Protein AF-A0A438CHX1-F1 (afdb_monomer)

Foldseek 3Di:
DVVVVVVVVVVVVVVVVVVVVVVVVVVVVVVVVVVVVVVVVVVVVVVVVVVVVVVVVVVVVVVVVVVVVVVVVVVVVVVVVVVVVVVVVVVVVVVVVVVVVVVVVVVVVVVVVVVVVVVVVVVVVVVVVVVVVVVVVVVVVVVVVVVVVVVVVVVVVVVVVVVVVVVVVVVVVVVVVVVVVVVVVVVVVVVVVVVVVVVLVPDDPVVNVVVVVVVVVDDDPDDDDDDDDDDDDDDDDDDDDDDDDDDDDDDDDDDDDDDDDDDDDDDDDDDDDDDDDDDDDDDDDDDDDDDDDDPDDDDDDDDDDDDDDDDDDDDDDDDDDDDDDDDPDDDDDDDDDDDDDDDDDDDDDDDDDDDD

Sequence (356 aa):
MELLKFSKFKIQLQALIAEVRQLRERERSTREELRLLIQKQKQNEEELVRRVQDLQAELVSSNELREKLERKMSYLQNDNALLENKQRELNGTIQNLLQSRENFVSVYEDSTCEMKRSIETRDRKLAILSQKINAHILLFDSIEKEASSVKQVVNNVQRLKSLSAKDAVIQNLLSEKQWSGIAFEVGCLGIVLQKIQDAVTNMNEKDKRVFSSILEGQEVCAMETTKEYSRIDEVVQGSRETSPHKASEEDVNTASPVSQKNNPVSNAVLENKNFDSCVSEASCSLFSVESVSACLEPQLEANIPCISANGAKVWSRLPFSDGHGLAFVGMLDSCGKGQADDYKPVVSLGRRGSSG

Mean predicted aligned error: 21.92 Å

Radius of gyration: 80.96 Å; Cα contacts (8 Å, |Δi|>4): 2; chains: 1; bounding box: 177×73×241 Å

pLDDT: mean 70.42, std 28.61, range [27.92, 98.81]

Secondary structure (DSSP, 8-state):
-HHHHHHHHHHHHHHHHHHHHHHHHHHHHHHHHHHHHHHHHHHHHHHHHHHHHHHHHHHHHHHHHHHHHHHHHHHHHHHHHHHHHHHHHHHHHHHHHHHHHHHHHHHHHHHHHHHHHHHHHHHHHHHHHHHHHHHHHHHHHHHHHHHHHHHHHHHHHHHHHHHHHHHHHHHHHHHHHHHHHHHHHHHHHHHHHHHHHHHHHTS-HHHHHHHHHHHTTS----------------------------------------------------------------------------------------------------------PPP----------------PPPP---------

Organism: Vitis vinifera (NCBI:txid29760)

Structure (mmCIF, N/CA/C/O backbone):
data_AF-A0A438CHX1-F1
#
_entry.id   AF-A0A438CHX1-F1
#
loop_
_atom_site.group_PDB
_atom_site.id
_atom_site.type_symbol
_atom_site.label_atom_id
_atom_site.label_alt_id
_atom_site.label_comp_id
_atom_site.label_asym_id
_atom_site.label_entity_id
_atom_site.label_seq_id
_atom_site.pdbx_PDB_ins_code
_atom_site.Cartn_x
_atom_site.Cartn_y
_atom_site.Cartn_z
_atom_site.occupancy
_atom_site.B_iso_or_equiv
_atom_site.auth_seq_id
_atom_site.auth_comp_id
_atom_site.auth_asym_id
_atom_site.auth_atom_id
_atom_site.pdbx_PDB_model_num
ATOM 1 N N . MET A 1 1 ? -84.094 -39.605 113.978 1.00 61.19 1 MET A N 1
ATOM 2 C CA . MET A 1 1 ? -83.922 -39.413 112.515 1.00 61.19 1 MET A CA 1
ATOM 3 C C . MET A 1 1 ? -82.977 -38.265 112.141 1.00 61.19 1 MET A C 1
ATOM 5 O O . MET A 1 1 ? -82.329 -38.366 111.107 1.00 61.19 1 MET A O 1
ATOM 9 N N . GLU A 1 2 ? -82.879 -37.187 112.925 1.00 63.00 2 GLU A N 1
ATOM 10 C CA . GLU A 1 2 ? -82.211 -35.948 112.473 1.00 63.00 2 GLU A CA 1
ATOM 11 C C . GLU A 1 2 ? -80.682 -36.050 112.348 1.00 63.00 2 GLU A C 1
ATOM 13 O O . GLU A 1 2 ? -80.125 -35.633 111.335 1.00 63.00 2 GLU A O 1
ATOM 18 N N . LEU A 1 3 ? -80.013 -36.712 113.300 1.00 65.50 3 LEU A N 1
ATOM 19 C CA . LEU A 1 3 ? -78.557 -36.948 113.287 1.00 65.50 3 LEU A CA 1
ATOM 20 C C . LEU A 1 3 ? -78.048 -37.589 111.980 1.00 65.50 3 LEU A C 1
ATOM 22 O O . LEU A 1 3 ? -76.983 -37.226 111.484 1.00 65.50 3 LEU A O 1
ATOM 26 N N . LEU A 1 4 ? -78.820 -38.507 111.385 1.00 73.44 4 LEU A N 1
ATOM 27 C CA . LEU A 1 4 ? -78.441 -39.181 110.138 1.00 73.44 4 LEU A CA 1
ATOM 28 C C . LEU A 1 4 ? -78.533 -38.236 108.926 1.00 73.44 4 LEU A C 1
ATOM 30 O O . LEU A 1 4 ? -77.655 -38.241 108.063 1.00 73.44 4 LEU A O 1
ATOM 34 N N . LYS A 1 5 ? -79.570 -37.384 108.887 1.00 79.19 5 LYS A N 1
ATOM 35 C CA . LYS A 1 5 ? -79.731 -36.337 107.863 1.00 79.19 5 LYS A CA 1
ATOM 36 C C . LYS A 1 5 ? -78.612 -35.297 107.972 1.00 79.19 5 LYS A C 1
ATOM 38 O O . LYS A 1 5 ? -78.026 -34.932 106.956 1.00 79.19 5 LYS A O 1
ATOM 43 N N . PHE A 1 6 ? -78.266 -34.892 109.195 1.00 79.00 6 PHE A N 1
ATOM 44 C CA . PHE A 1 6 ? -77.171 -33.960 109.471 1.00 79.00 6 PHE A CA 1
ATOM 45 C C . PHE A 1 6 ? -75.803 -34.531 109.057 1.00 79.00 6 PHE A C 1
ATOM 47 O O . PHE A 1 6 ? -75.006 -33.832 108.438 1.00 79.00 6 PHE A O 1
ATOM 54 N N . SER A 1 7 ? -75.553 -35.822 109.312 1.00 84.50 7 SER A N 1
ATOM 55 C CA . SER A 1 7 ? -74.338 -36.515 108.856 1.00 84.50 7 SER A CA 1
ATOM 56 C C . SER A 1 7 ? -74.226 -36.555 107.324 1.00 84.50 7 SER A C 1
ATOM 58 O O . SER A 1 7 ? -73.193 -36.179 106.768 1.00 84.50 7 SER A O 1
ATOM 60 N N . LYS A 1 8 ? -75.314 -36.907 106.618 1.00 86.00 8 LYS A N 1
ATOM 61 C CA . LYS A 1 8 ? -75.357 -36.883 105.144 1.00 86.00 8 LYS A CA 1
ATOM 62 C C . LYS A 1 8 ? -75.093 -35.478 104.589 1.00 86.00 8 LYS A C 1
ATOM 64 O O . LYS A 1 8 ? -74.262 -35.327 103.697 1.00 86.00 8 LYS A O 1
ATOM 69 N N . PHE A 1 9 ? -75.749 -34.461 105.150 1.00 89.19 9 PHE A N 1
ATOM 70 C CA . PHE A 1 9 ? -75.548 -33.061 104.770 1.00 89.19 9 PHE A CA 1
ATOM 71 C C . PHE A 1 9 ? -74.098 -32.606 104.997 1.00 89.19 9 PHE A C 1
ATOM 73 O O . PHE A 1 9 ? -73.502 -31.996 104.113 1.00 89.19 9 PHE A O 1
ATOM 80 N N . LYS A 1 10 ? -73.489 -32.970 106.134 1.00 90.31 10 LYS A N 1
ATOM 81 C CA . LYS A 1 10 ? -72.080 -32.681 106.443 1.00 90.31 10 LYS A CA 1
ATOM 82 C C . LYS A 1 10 ? -71.125 -33.271 105.399 1.00 90.31 10 LYS A C 1
ATOM 84 O O . LYS A 1 10 ? -70.230 -32.563 104.949 1.00 90.31 10 LYS A O 1
ATOM 89 N N . ILE A 1 11 ? -71.326 -34.527 104.990 1.00 89.81 11 ILE A N 1
ATOM 90 C CA . ILE A 1 11 ? -70.493 -35.183 103.966 1.00 89.81 11 ILE A CA 1
ATOM 91 C C . ILE A 1 11 ? -70.671 -34.502 102.600 1.00 89.81 11 ILE A C 1
ATOM 93 O O . ILE A 1 11 ? -69.683 -34.209 101.931 1.00 89.81 11 ILE A O 1
ATOM 97 N N . GLN A 1 12 ? -71.909 -34.184 102.206 1.00 91.56 12 GLN A N 1
ATOM 98 C CA . GLN A 1 12 ? -72.190 -33.470 100.953 1.00 91.56 12 GLN A CA 1
ATOM 99 C C . GLN A 1 12 ? -71.569 -32.064 100.936 1.00 91.56 12 GLN A C 1
ATOM 101 O O . GLN A 1 12 ? -70.979 -31.664 99.935 1.00 91.56 12 GLN A O 1
ATOM 106 N N . LEU A 1 13 ? -71.625 -31.340 102.058 1.00 92.50 13 LEU A N 1
ATOM 107 C CA . LEU A 1 13 ? -70.978 -30.038 102.213 1.00 92.50 13 LEU A CA 1
ATOM 108 C C . LEU A 1 13 ? -69.445 -30.150 102.147 1.00 92.50 13 LEU A C 1
ATOM 110 O O . LEU A 1 13 ? -68.801 -29.327 101.502 1.00 92.50 13 LEU A O 1
ATOM 114 N N . GLN A 1 14 ? -68.850 -31.179 102.761 1.00 93.00 14 GLN A N 1
ATOM 115 C CA . GLN A 1 14 ? -67.407 -31.440 102.676 1.00 93.00 14 GLN A CA 1
ATOM 116 C C . GLN A 1 14 ? -66.957 -31.770 101.242 1.00 93.00 14 GLN A C 1
ATOM 118 O O . GLN A 1 14 ? -65.927 -31.254 100.808 1.00 93.00 14 GLN A O 1
ATOM 123 N N . ALA A 1 15 ? -67.736 -32.562 100.497 1.00 93.00 15 ALA A N 1
ATOM 124 C CA . ALA A 1 15 ? -67.478 -32.855 99.086 1.00 93.00 15 ALA A CA 1
ATOM 125 C C . ALA A 1 15 ? -67.555 -31.586 98.217 1.00 93.00 15 ALA A C 1
ATOM 127 O O . ALA A 1 15 ? -66.604 -31.276 97.503 1.00 93.00 15 ALA A O 1
ATOM 128 N N . LEU A 1 16 ? -68.617 -30.785 98.367 1.00 95.00 16 LEU A N 1
ATOM 129 C CA . LEU A 1 16 ? -68.778 -29.518 97.646 1.00 95.00 16 LEU A CA 1
ATOM 130 C C . LEU A 1 16 ? -67.639 -28.526 97.949 1.00 95.00 16 LEU A C 1
ATOM 132 O O . LEU A 1 16 ? -67.130 -27.866 97.046 1.00 95.00 16 LEU A O 1
ATOM 136 N N . ILE A 1 17 ? -67.184 -28.441 99.205 1.00 94.56 17 ILE A N 1
ATOM 137 C CA . ILE A 1 17 ? -66.024 -27.615 99.583 1.00 94.56 17 ILE A CA 1
ATOM 138 C C . ILE A 1 17 ? -64.741 -28.108 98.893 1.00 94.56 17 ILE A C 1
ATOM 140 O O . ILE A 1 17 ? -63.923 -27.283 98.478 1.00 94.56 17 ILE A O 1
ATOM 144 N N . ALA A 1 18 ? -64.548 -29.423 98.752 1.00 93.94 18 ALA A N 1
ATOM 145 C CA . ALA A 1 18 ? -63.400 -29.985 98.042 1.00 93.94 18 ALA A CA 1
ATOM 146 C C . ALA A 1 18 ? -63.458 -29.695 96.530 1.00 93.94 18 ALA A C 1
ATOM 148 O O . ALA A 1 18 ? -62.455 -29.265 95.958 1.00 93.94 18 ALA A O 1
ATOM 149 N N . GLU A 1 19 ? -64.625 -29.839 95.898 1.00 94.56 19 GLU A N 1
ATOM 150 C CA . GLU A 1 19 ? -64.837 -29.508 94.482 1.00 94.56 19 GLU A CA 1
ATOM 151 C C . GLU A 1 19 ? -64.617 -28.018 94.199 1.00 94.56 19 GLU A C 1
ATOM 153 O O . GLU A 1 19 ? -63.861 -27.674 93.292 1.00 94.56 19 GLU A O 1
ATOM 158 N N . VAL A 1 20 ? -65.186 -27.120 95.013 1.00 95.06 20 VAL A N 1
ATOM 159 C CA . VAL A 1 20 ? -64.982 -25.664 94.882 1.00 95.06 20 VAL A CA 1
ATOM 160 C C . VAL A 1 20 ? -63.508 -25.287 95.069 1.00 95.06 20 VAL A C 1
ATOM 162 O O . VAL A 1 20 ? -63.007 -24.412 94.361 1.00 95.06 20 VAL A O 1
ATOM 165 N N . ARG A 1 21 ? -62.777 -25.958 95.973 1.00 94.81 21 ARG A N 1
ATOM 166 C CA . ARG A 1 21 ? -61.320 -25.780 96.108 1.00 94.81 21 ARG A CA 1
ATOM 167 C C . ARG A 1 21 ? -60.578 -26.229 94.848 1.00 94.81 21 ARG A C 1
ATOM 169 O O . ARG A 1 21 ? -59.789 -25.447 94.328 1.00 94.81 21 ARG A O 1
ATOM 176 N N . GLN A 1 22 ? -60.860 -27.423 94.322 1.00 95.38 22 GLN A N 1
ATOM 177 C CA . GLN A 1 22 ? -60.233 -27.907 93.085 1.00 95.38 22 GLN A CA 1
ATOM 178 C C . GLN A 1 22 ? -60.562 -27.032 91.869 1.00 95.38 22 GLN A C 1
ATOM 180 O O . GLN A 1 22 ? -59.690 -26.789 91.038 1.00 95.38 22 GLN A O 1
ATOM 185 N N . LEU A 1 23 ? -61.801 -26.547 91.748 1.00 96.00 23 LEU A N 1
ATOM 186 C CA . LEU A 1 23 ? -62.202 -25.630 90.681 1.00 96.00 23 LEU A CA 1
ATOM 187 C C . LEU A 1 23 ? -61.419 -24.318 90.770 1.00 96.00 23 LEU A C 1
ATOM 189 O O . LEU A 1 23 ? -60.842 -23.913 89.768 1.00 96.00 23 LEU A O 1
ATOM 193 N N . ARG A 1 24 ? -61.288 -23.722 91.964 1.00 95.50 24 ARG A N 1
ATOM 194 C CA . ARG A 1 24 ? -60.444 -22.531 92.184 1.00 95.50 24 ARG A CA 1
ATOM 195 C C . ARG A 1 24 ? -58.951 -22.777 91.949 1.00 95.50 24 ARG A C 1
ATOM 197 O O . ARG A 1 24 ? -58.237 -21.829 91.636 1.00 95.50 24 ARG A O 1
ATOM 204 N N . GLU A 1 25 ? -58.458 -23.999 92.148 1.00 95.81 25 GLU A N 1
ATOM 205 C CA . GLU A 1 25 ? -57.073 -24.381 91.829 1.00 95.81 25 GLU A CA 1
ATOM 206 C C . GLU A 1 25 ? -56.862 -24.416 90.309 1.00 95.81 25 GLU A C 1
ATOM 208 O O . GLU A 1 25 ? -55.986 -23.723 89.795 1.00 95.81 25 GLU A O 1
ATOM 213 N N . ARG A 1 26 ? -57.734 -25.126 89.574 1.00 95.94 26 ARG A N 1
ATOM 214 C CA . ARG A 1 26 ? -57.700 -25.170 88.100 1.00 95.94 26 ARG A CA 1
ATOM 215 C C . ARG A 1 26 ? -57.891 -23.788 87.480 1.00 95.94 26 ARG A C 1
ATOM 217 O O . ARG A 1 26 ? -57.165 -23.440 86.565 1.00 95.94 26 ARG A O 1
ATOM 224 N N . GLU A 1 27 ? -58.828 -22.991 87.990 1.00 95.94 27 GLU A N 1
ATOM 225 C CA . GLU A 1 27 ? -59.098 -21.621 87.529 1.00 95.94 27 GLU A CA 1
ATOM 226 C C . GLU A 1 27 ? -57.892 -20.683 87.724 1.00 95.94 27 GLU A C 1
ATOM 228 O O . GLU A 1 27 ? -57.698 -19.750 86.946 1.00 95.94 27 GLU A O 1
ATOM 233 N N . ARG A 1 28 ? -57.066 -20.909 88.756 1.00 96.19 28 ARG A N 1
ATOM 234 C CA . ARG A 1 28 ? -55.797 -20.185 88.928 1.00 96.19 28 ARG A CA 1
ATOM 235 C C . ARG A 1 28 ? -54.735 -20.679 87.949 1.00 96.19 28 ARG A C 1
ATOM 237 O O . ARG A 1 28 ? -54.185 -19.853 87.230 1.00 96.19 28 ARG A O 1
ATOM 244 N N . SER A 1 29 ? -54.535 -21.993 87.846 1.00 96.94 29 SER A N 1
ATOM 245 C CA . SER A 1 29 ? -53.569 -22.603 86.918 1.00 96.94 29 SER A CA 1
ATOM 246 C C . SER A 1 29 ? -53.840 -22.222 85.455 1.00 96.94 29 SER A C 1
ATOM 248 O O . SER A 1 29 ? -52.950 -21.684 84.804 1.00 96.94 29 SER A O 1
ATOM 250 N N . THR A 1 30 ? -55.070 -22.362 84.949 1.00 96.62 30 THR A N 1
ATOM 251 C CA . THR A 1 30 ? -55.385 -22.002 83.552 1.00 96.62 30 THR A CA 1
ATOM 252 C C . THR A 1 30 ? -55.296 -20.497 83.295 1.00 96.62 30 THR A C 1
ATOM 254 O O . THR A 1 30 ? -54.933 -20.075 82.199 1.00 96.62 30 THR A O 1
ATOM 257 N N . ARG A 1 31 ? -55.571 -19.656 84.303 1.00 96.50 31 ARG A N 1
ATOM 258 C CA . ARG A 1 31 ? -55.369 -18.199 84.227 1.00 96.50 31 ARG A CA 1
ATOM 259 C C . ARG A 1 31 ? -53.885 -17.824 84.182 1.00 96.50 31 ARG A C 1
ATOM 261 O O . ARG A 1 31 ? -53.533 -16.849 83.521 1.00 96.50 31 ARG A O 1
ATOM 268 N N . GLU A 1 32 ? -53.025 -18.556 84.881 1.00 96.88 32 GLU A N 1
ATOM 269 C CA . GLU A 1 32 ? -51.569 -18.370 84.855 1.00 96.88 32 GLU A CA 1
ATOM 270 C C . GLU A 1 32 ? -50.969 -18.856 83.527 1.00 96.88 32 GLU A C 1
ATOM 272 O O . GLU A 1 32 ? -50.228 -18.107 82.891 1.00 96.88 32 GLU A O 1
ATOM 277 N N . GLU A 1 33 ? -51.382 -20.026 83.036 1.00 97.25 33 GLU A N 1
ATOM 278 C CA . GLU A 1 33 ? -51.033 -20.535 81.700 1.00 97.25 33 GLU A CA 1
ATOM 279 C C . GLU A 1 33 ? -51.462 -19.570 80.585 1.00 97.25 33 GLU A C 1
ATOM 281 O O . GLU A 1 33 ? -50.659 -19.236 79.712 1.00 97.25 33 GLU A O 1
ATOM 286 N N . LEU A 1 34 ? -52.694 -19.050 80.641 1.00 97.25 34 LEU A N 1
ATOM 287 C CA . LEU A 1 34 ? -53.198 -18.066 79.680 1.00 97.25 34 LEU A CA 1
ATOM 288 C C . LEU A 1 34 ? -52.382 -16.764 79.708 1.00 97.25 34 LEU A C 1
ATOM 290 O O . LEU A 1 34 ? -52.076 -16.211 78.653 1.00 97.25 34 LEU A O 1
ATOM 294 N N . ARG A 1 35 ? -51.989 -16.277 80.894 1.00 97.50 35 ARG A N 1
ATOM 295 C CA . ARG A 1 35 ? -51.114 -15.096 81.024 1.00 97.50 35 ARG A CA 1
ATOM 296 C C . ARG A 1 35 ? -49.743 -15.330 80.390 1.00 97.50 35 ARG A C 1
ATOM 298 O O . ARG A 1 35 ? -49.271 -14.459 79.663 1.00 97.50 35 ARG A O 1
ATOM 305 N N . LEU A 1 36 ? -49.134 -16.494 80.624 1.00 97.94 36 LEU A N 1
ATOM 306 C CA . LEU A 1 36 ? -47.856 -16.877 80.013 1.00 97.94 36 LEU A CA 1
ATOM 307 C C . LEU A 1 36 ? -47.964 -16.973 78.483 1.00 97.94 36 LEU A C 1
ATOM 309 O O . LEU A 1 36 ? -47.091 -16.472 77.775 1.00 97.94 36 LEU A O 1
ATOM 313 N N . LEU A 1 37 ? -49.053 -17.554 77.969 1.00 97.81 37 LEU A N 1
ATOM 314 C CA . LEU A 1 37 ? -49.343 -17.628 76.534 1.00 97.81 37 LEU A CA 1
ATOM 315 C C . LEU A 1 37 ? -49.488 -16.242 75.896 1.00 97.81 37 LEU A C 1
ATOM 317 O O . LEU A 1 37 ? -48.833 -15.977 74.891 1.00 97.81 37 LEU A O 1
ATOM 321 N N . ILE A 1 38 ? -50.270 -15.343 76.503 1.00 97.44 38 ILE A N 1
ATOM 322 C CA . ILE A 1 38 ? -50.441 -13.958 76.030 1.00 97.44 38 ILE A CA 1
ATOM 323 C C . ILE A 1 38 ? -49.103 -13.206 76.043 1.00 97.44 38 ILE A C 1
ATOM 325 O O . ILE A 1 38 ? -48.772 -12.512 75.083 1.00 97.44 38 ILE A O 1
ATOM 329 N N . GLN A 1 39 ? -48.300 -13.359 77.102 1.00 97.75 39 GLN A N 1
ATOM 330 C CA . GLN A 1 39 ? -46.990 -12.710 77.192 1.00 97.75 39 GLN A CA 1
ATOM 331 C C . GLN A 1 39 ? -46.022 -13.221 76.114 1.00 97.75 39 GLN A C 1
ATOM 333 O O . GLN A 1 39 ? -45.347 -12.415 75.473 1.00 97.75 39 GLN A O 1
ATOM 338 N N . LYS A 1 40 ? -45.992 -14.538 75.869 1.00 97.81 40 LYS A N 1
ATOM 339 C CA . LYS A 1 40 ? -45.184 -15.146 74.804 1.00 97.81 40 LYS A CA 1
ATOM 340 C C . LYS A 1 40 ? -45.652 -14.717 73.412 1.00 97.81 40 LYS A C 1
ATOM 342 O O . LYS A 1 40 ? -44.819 -14.403 72.568 1.00 97.81 40 LYS A O 1
ATOM 347 N N . GLN A 1 41 ? -46.964 -14.671 73.172 1.00 97.62 41 GLN A N 1
ATOM 348 C CA . GLN A 1 41 ? -47.526 -14.177 71.913 1.00 97.62 41 GLN A CA 1
ATOM 349 C C . GLN A 1 41 ? -47.081 -12.735 71.653 1.00 97.62 41 GLN A C 1
ATOM 351 O O . GLN A 1 41 ? -46.546 -12.456 70.584 1.00 97.62 41 GLN A O 1
ATOM 356 N N . LYS A 1 42 ? -47.204 -11.849 72.650 1.00 97.62 42 LYS A N 1
ATOM 357 C CA . LYS A 1 42 ? -46.775 -10.452 72.530 1.00 97.62 42 LYS A CA 1
ATOM 358 C C . LYS A 1 42 ? -45.279 -10.322 72.205 1.00 97.62 42 LYS A C 1
ATOM 360 O O . LYS A 1 42 ? -44.911 -9.540 71.337 1.00 97.62 42 LYS A O 1
ATOM 365 N N . GLN A 1 43 ? -44.420 -11.106 72.861 1.00 97.62 43 GLN A N 1
ATOM 366 C CA . GLN A 1 43 ? -42.979 -11.119 72.568 1.00 97.62 43 GLN A CA 1
ATOM 367 C C . GLN A 1 43 ? -42.681 -11.575 71.131 1.00 97.62 43 GLN A C 1
ATOM 369 O O . GLN A 1 43 ? -41.870 -10.946 70.451 1.00 97.62 43 GLN A O 1
ATOM 374 N N . ASN A 1 44 ? -43.366 -12.619 70.651 1.00 97.00 44 ASN A N 1
ATOM 375 C CA . ASN A 1 44 ? -43.254 -13.079 69.267 1.00 97.00 44 ASN A CA 1
ATOM 376 C C . ASN A 1 44 ? -43.751 -12.022 68.265 1.00 97.00 44 ASN A C 1
ATOM 378 O O . ASN A 1 44 ? -43.108 -11.815 67.241 1.00 97.00 44 ASN A O 1
ATOM 382 N N . GLU A 1 45 ? -44.869 -11.345 68.540 1.00 97.50 45 GLU A N 1
ATOM 383 C CA . GLU A 1 45 ? -45.402 -10.273 67.686 1.00 97.50 45 GLU A CA 1
ATOM 384 C C . GLU A 1 45 ? -44.426 -9.090 67.593 1.00 97.50 45 GLU A C 1
ATOM 386 O O . GLU A 1 45 ? -44.118 -8.638 66.492 1.00 97.50 45 GLU A O 1
ATOM 391 N N . GLU A 1 46 ? -43.858 -8.644 68.718 1.00 97.44 46 GLU A N 1
ATOM 392 C CA . GLU A 1 46 ? -42.814 -7.609 68.741 1.00 97.44 46 GLU A CA 1
ATOM 393 C C . GLU A 1 46 ? -41.553 -8.024 67.959 1.00 97.44 46 GLU A C 1
ATOM 395 O O . GLU A 1 46 ? -40.919 -7.189 67.313 1.00 97.44 46 GLU A O 1
ATOM 400 N N . GLU A 1 47 ? -41.175 -9.306 67.989 1.00 97.75 47 GLU A N 1
ATOM 401 C CA . GLU A 1 47 ? -40.048 -9.821 67.206 1.00 97.75 47 GLU A CA 1
ATOM 402 C C . GLU A 1 47 ? -40.357 -9.894 65.704 1.00 97.75 47 GLU A C 1
ATOM 404 O O . GLU A 1 47 ? -39.516 -9.515 64.889 1.00 97.75 47 GLU A O 1
ATOM 409 N N . LEU A 1 48 ? -41.562 -10.326 65.324 1.00 97.75 48 LEU A N 1
ATOM 410 C CA . LEU A 1 48 ? -42.006 -10.336 63.930 1.00 97.75 48 LEU A CA 1
ATOM 411 C C . LEU A 1 48 ? -42.083 -8.916 63.356 1.00 97.75 48 LEU A C 1
ATOM 413 O O . LEU A 1 48 ? -41.642 -8.704 62.230 1.00 97.75 48 LEU A O 1
ATOM 417 N N . VAL A 1 49 ? -42.560 -7.936 64.131 1.00 98.00 49 VAL A N 1
ATOM 418 C CA . VAL A 1 49 ? -42.566 -6.520 63.723 1.00 98.00 49 VAL A CA 1
ATOM 419 C C . VAL A 1 49 ? -41.144 -6.005 63.481 1.00 98.00 49 VAL A C 1
ATOM 421 O O . VAL A 1 49 ? -40.914 -5.380 62.447 1.00 98.00 49 VAL A O 1
ATOM 424 N N . ARG A 1 50 ? -40.178 -6.315 64.364 1.00 98.00 50 ARG A N 1
ATOM 425 C CA . ARG A 1 50 ? -38.756 -5.979 64.137 1.00 98.00 50 ARG A CA 1
ATOM 426 C C . ARG A 1 50 ? -38.226 -6.614 62.848 1.00 98.00 50 ARG A C 1
ATOM 428 O O . ARG A 1 50 ? -37.758 -5.896 61.974 1.00 98.00 50 ARG A O 1
ATOM 435 N N . ARG A 1 51 ? -38.416 -7.927 62.666 1.00 98.19 51 ARG A N 1
ATOM 436 C CA . ARG A 1 51 ? -37.984 -8.654 61.454 1.00 98.19 51 ARG A CA 1
ATOM 437 C C . ARG A 1 51 ? -38.583 -8.074 60.165 1.00 98.19 51 ARG A C 1
ATOM 439 O O . ARG A 1 51 ? -37.896 -8.026 59.151 1.00 98.19 51 ARG A O 1
ATOM 446 N N . VAL A 1 52 ? -39.845 -7.634 60.183 1.00 98.25 52 VAL A N 1
ATOM 447 C CA . VAL A 1 52 ? -40.483 -6.970 59.030 1.00 98.25 52 VAL A CA 1
ATOM 448 C C . VAL A 1 52 ? -39.833 -5.615 58.740 1.00 98.25 52 VAL A C 1
ATOM 450 O O . VAL A 1 52 ? -39.582 -5.311 57.577 1.00 98.25 52 VAL A O 1
ATOM 453 N N . GLN A 1 53 ? -39.518 -4.823 59.769 1.00 98.31 53 GLN A N 1
ATOM 454 C CA . GLN A 1 53 ? -38.817 -3.543 59.610 1.00 98.31 53 GLN A CA 1
ATOM 455 C C . GLN A 1 53 ? -37.396 -3.735 59.059 1.00 98.31 53 GLN A C 1
ATOM 457 O O . GLN A 1 53 ? -37.016 -3.033 58.122 1.00 98.31 53 GLN A O 1
ATOM 462 N N . ASP A 1 54 ? -36.654 -4.720 59.573 1.00 98.06 54 ASP A N 1
ATOM 463 C CA . ASP A 1 54 ? -35.301 -5.060 59.115 1.00 98.06 54 ASP A CA 1
ATOM 464 C C . ASP A 1 54 ? -35.302 -5.473 57.631 1.00 98.06 54 ASP A C 1
ATOM 466 O O . ASP A 1 54 ? -34.579 -4.893 56.818 1.00 98.06 54 ASP A O 1
ATOM 470 N N . LEU A 1 55 ? -36.185 -6.406 57.246 1.00 98.31 55 LEU A N 1
ATOM 471 C CA . LEU A 1 55 ? -36.348 -6.846 55.853 1.00 98.31 55 LEU A CA 1
ATOM 472 C C . LEU A 1 55 ? -36.795 -5.709 54.926 1.00 98.31 55 LEU A C 1
ATOM 474 O O . LEU A 1 55 ? -36.408 -5.670 53.758 1.00 98.31 55 LEU A O 1
ATOM 478 N N . GLN A 1 56 ? -37.609 -4.775 55.421 1.00 98.44 56 GLN A N 1
ATOM 479 C CA . GLN A 1 56 ? -38.055 -3.636 54.626 1.00 98.44 56 GLN A CA 1
ATOM 480 C C . GLN A 1 56 ? -36.927 -2.615 54.411 1.00 98.44 56 GLN A C 1
ATOM 482 O O . GLN A 1 56 ? -36.810 -2.082 53.308 1.00 98.44 56 GLN A O 1
ATOM 487 N N . ALA A 1 57 ? -36.054 -2.399 55.400 1.00 98.00 57 ALA A N 1
ATOM 488 C CA . ALA A 1 57 ? -34.840 -1.597 55.238 1.00 98.00 57 ALA A CA 1
ATOM 489 C C . ALA A 1 57 ? -33.835 -2.257 54.271 1.00 98.00 57 ALA A C 1
ATOM 491 O O . ALA A 1 57 ? -33.292 -1.584 53.392 1.00 98.00 57 ALA A O 1
ATOM 492 N N . GLU A 1 58 ? -33.639 -3.577 54.371 1.00 98.25 58 GLU A N 1
ATOM 493 C CA . GLU A 1 58 ? -32.797 -4.345 53.444 1.00 98.25 58 GLU A CA 1
ATOM 494 C C . GLU A 1 58 ? -33.331 -4.279 52.003 1.00 98.25 58 GLU A C 1
ATOM 496 O O . GLU A 1 58 ? -32.566 -4.048 51.064 1.00 98.25 58 GLU A O 1
ATOM 501 N N . LEU A 1 59 ? -34.652 -4.383 51.813 1.00 98.38 59 LEU A N 1
ATOM 502 C CA . LEU A 1 59 ? -35.297 -4.237 50.505 1.00 98.38 59 LEU A CA 1
ATOM 503 C C . LEU A 1 59 ? -35.087 -2.839 49.898 1.00 98.38 59 LEU A C 1
ATOM 505 O O . LEU A 1 59 ? -34.862 -2.735 48.690 1.00 98.38 59 LEU A O 1
ATOM 509 N N . VAL A 1 60 ? -35.142 -1.766 50.697 1.00 98.44 60 VAL A N 1
ATOM 510 C CA . VAL A 1 60 ? -34.824 -0.409 50.212 1.00 98.44 60 VAL A CA 1
ATOM 511 C C . VAL A 1 60 ? -33.355 -0.319 49.792 1.00 98.44 60 VAL A C 1
ATOM 513 O O . VAL A 1 60 ? -33.076 0.055 48.653 1.00 98.44 60 VAL A O 1
ATOM 516 N N . SER A 1 61 ? -32.422 -0.757 50.643 1.00 98.50 61 SER A N 1
ATOM 517 C CA . SER A 1 61 ? -30.982 -0.721 50.340 1.00 98.50 61 SER A CA 1
ATOM 518 C C . SER A 1 61 ? -30.611 -1.550 49.098 1.00 98.50 61 SER A C 1
ATOM 520 O O . SER A 1 61 ? -29.823 -1.118 48.253 1.00 98.50 61 SER A O 1
ATOM 522 N N . SER A 1 62 ? -31.240 -2.717 48.930 1.00 98.38 62 SER A N 1
ATOM 523 C CA . SER A 1 62 ? -31.089 -3.574 47.750 1.00 98.38 62 SER A CA 1
ATOM 524 C C . SER A 1 62 ? -31.590 -2.891 46.469 1.00 98.38 62 SER A C 1
ATOM 526 O O . SER A 1 62 ? -30.927 -2.948 45.429 1.00 98.38 62 SER A O 1
ATOM 528 N N . ASN A 1 63 ? -32.714 -2.167 46.538 1.00 98.38 63 ASN A N 1
ATOM 529 C CA . ASN A 1 63 ? -33.223 -1.384 45.410 1.00 98.38 63 ASN A CA 1
ATOM 530 C C . ASN A 1 63 ? -32.285 -0.229 45.027 1.00 98.38 63 ASN A C 1
ATOM 532 O O . ASN A 1 63 ? -31.972 -0.084 43.846 1.00 98.38 63 ASN A O 1
ATOM 536 N N . GLU A 1 64 ? -31.773 0.534 45.996 1.00 98.50 64 GLU A N 1
ATOM 537 C CA . GLU A 1 64 ? -30.793 1.604 45.746 1.00 98.50 64 GLU A CA 1
ATOM 538 C C . GLU A 1 64 ? -29.524 1.071 45.055 1.00 98.50 64 GLU A C 1
ATOM 540 O O . GLU A 1 64 ? -29.014 1.668 44.098 1.00 98.50 64 GLU A O 1
ATOM 545 N N . LEU A 1 65 ? -29.024 -0.090 45.501 1.00 98.19 65 LEU A N 1
ATOM 546 C CA . LEU A 1 65 ? -27.876 -0.753 44.886 1.00 98.19 65 LEU A CA 1
ATOM 547 C C . LEU A 1 65 ? -28.186 -1.231 43.460 1.00 98.19 65 LEU A C 1
ATOM 549 O O . LEU A 1 65 ? -27.350 -1.051 42.568 1.00 98.19 65 LEU A O 1
ATOM 553 N N . ARG A 1 66 ? -29.380 -1.792 43.226 1.00 98.50 66 ARG A N 1
ATOM 554 C CA . ARG A 1 66 ? -29.848 -2.214 41.897 1.00 98.50 66 ARG A CA 1
ATOM 555 C C . ARG A 1 66 ? -29.880 -1.040 40.923 1.00 98.50 66 ARG A C 1
ATOM 557 O O . ARG A 1 66 ? -29.262 -1.131 39.866 1.00 98.50 66 ARG A O 1
ATOM 564 N N . GLU A 1 67 ? -30.490 0.084 41.295 1.00 98.62 67 GLU A N 1
ATOM 565 C CA . GLU A 1 67 ? -30.498 1.281 40.444 1.00 98.62 67 GLU A CA 1
ATOM 566 C C . GLU A 1 67 ? -29.078 1.821 40.194 1.00 98.62 67 GLU A C 1
ATOM 568 O O . GLU A 1 67 ? -28.764 2.348 39.126 1.00 98.62 67 GLU A O 1
ATOM 573 N N . LYS A 1 68 ? -28.179 1.743 41.185 1.00 98.62 68 LYS A N 1
ATOM 574 C CA . LYS A 1 68 ? -26.777 2.166 41.024 1.00 98.62 68 LYS A CA 1
ATOM 575 C C . LYS A 1 68 ? -26.021 1.271 40.039 1.00 98.62 68 LYS A C 1
ATOM 577 O O . LYS A 1 68 ? -25.167 1.772 39.304 1.00 98.62 68 LYS A O 1
ATOM 582 N N . LEU A 1 69 ? -26.329 -0.025 40.008 1.00 98.69 69 LEU A N 1
ATOM 583 C CA . LEU A 1 69 ? -25.794 -0.968 39.028 1.00 98.69 69 LEU A CA 1
ATOM 584 C C . LEU A 1 69 ? -26.384 -0.725 37.632 1.00 98.69 69 LEU A C 1
ATOM 586 O O . LEU A 1 69 ? -25.634 -0.698 36.662 1.00 98.69 69 LEU A O 1
ATOM 590 N N . GLU A 1 70 ? -27.688 -0.476 37.535 1.00 98.56 70 GLU A N 1
ATOM 591 C CA . GLU A 1 70 ? -28.396 -0.194 36.280 1.00 98.56 70 GLU A CA 1
ATOM 592 C C . GLU A 1 70 ? -27.873 1.079 35.594 1.00 98.56 70 GLU A C 1
ATOM 594 O O . GLU A 1 70 ? -27.528 1.050 34.412 1.00 98.56 70 GLU A O 1
ATOM 599 N N . ARG A 1 71 ? -27.659 2.164 36.356 1.00 98.62 71 ARG A N 1
ATOM 600 C CA . ARG A 1 71 ? -26.980 3.376 35.855 1.00 98.62 71 ARG A CA 1
ATOM 601 C C . ARG A 1 71 ? -25.594 3.051 35.285 1.00 98.62 71 ARG A C 1
ATOM 603 O O . ARG A 1 71 ? -25.276 3.469 34.176 1.00 98.62 71 ARG A O 1
ATOM 610 N N . LYS A 1 72 ? -24.771 2.277 36.008 1.00 98.62 72 LYS A N 1
ATOM 611 C CA . LYS A 1 72 ? -23.437 1.852 35.533 1.00 98.62 72 LYS A CA 1
ATOM 612 C C . LYS A 1 72 ? -23.505 0.991 34.271 1.00 98.62 72 LYS A C 1
ATOM 614 O O . LYS A 1 72 ? -22.671 1.167 33.388 1.00 98.62 72 LYS A O 1
ATOM 619 N N . MET A 1 73 ? -24.475 0.083 34.187 1.00 98.62 73 MET A N 1
ATOM 620 C CA . MET A 1 73 ? -24.700 -0.757 33.011 1.00 98.62 73 MET A CA 1
ATOM 621 C C . MET A 1 73 ? -25.038 0.102 31.788 1.00 98.62 73 MET A C 1
ATOM 623 O O . MET A 1 73 ? -24.426 -0.086 30.742 1.00 98.62 73 MET A O 1
ATOM 627 N N . SER A 1 74 ? -25.917 1.099 31.943 1.00 98.69 74 SER A N 1
ATOM 628 C CA . SER A 1 74 ? -26.254 2.046 30.874 1.00 98.69 74 SER A CA 1
ATOM 629 C C . SER A 1 74 ? -25.042 2.865 30.404 1.00 98.69 74 SER A C 1
ATOM 631 O O . SER A 1 74 ? -24.811 2.957 29.200 1.00 98.69 74 SER A O 1
ATOM 633 N N . TYR A 1 75 ? -24.212 3.389 31.319 1.00 98.62 75 TYR A N 1
ATOM 634 C CA . TYR A 1 75 ? -22.972 4.087 30.939 1.00 98.62 75 TYR A CA 1
ATOM 635 C C . TYR A 1 75 ? -22.030 3.192 30.121 1.00 98.62 75 TYR A C 1
ATOM 637 O O . TYR A 1 75 ? -21.627 3.576 29.027 1.00 98.62 75 TYR A O 1
ATOM 645 N N . LEU A 1 76 ? -21.740 1.977 30.600 1.00 98.62 76 LEU A N 1
ATOM 646 C CA . LEU A 1 76 ? -20.858 1.038 29.895 1.00 98.62 76 LEU A CA 1
ATOM 647 C C . LEU A 1 76 ? -21.433 0.586 28.543 1.00 98.62 76 LEU A C 1
ATOM 649 O O . LEU A 1 76 ? -20.684 0.391 27.591 1.00 98.62 76 LEU A O 1
ATOM 653 N N . GLN A 1 77 ? -22.756 0.440 28.437 1.00 98.62 77 GLN A N 1
ATOM 654 C CA . GLN A 1 77 ? -23.428 0.116 27.180 1.00 98.62 77 GLN A CA 1
ATOM 655 C C . GLN A 1 77 ? -23.283 1.247 26.149 1.00 98.62 77 GLN A C 1
ATOM 657 O O . GLN A 1 77 ? -22.998 0.976 24.982 1.00 98.62 77 GLN A O 1
ATOM 662 N N . ASN A 1 78 ? -23.420 2.505 26.579 1.00 98.50 78 ASN A N 1
ATOM 663 C CA . ASN A 1 78 ? -23.235 3.676 25.719 1.00 98.50 78 ASN A CA 1
ATOM 664 C C . ASN A 1 78 ? -21.768 3.838 25.279 1.00 98.50 78 ASN A C 1
ATOM 666 O O . ASN A 1 78 ? -21.506 4.077 24.099 1.00 98.50 78 ASN A O 1
ATOM 670 N N . ASP A 1 79 ? -20.812 3.649 26.196 1.00 98.56 79 ASP A N 1
ATOM 671 C CA . ASP A 1 79 ? -19.377 3.696 25.885 1.00 98.56 79 ASP A CA 1
ATOM 672 C C . ASP A 1 79 ? -18.978 2.588 24.897 1.00 98.56 79 ASP A C 1
ATOM 674 O O . ASP A 1 79 ? -18.262 2.853 23.929 1.00 98.56 79 ASP A O 1
ATOM 678 N N . ASN A 1 80 ? -19.494 1.365 25.071 1.00 98.69 80 ASN A N 1
ATOM 679 C CA . ASN A 1 80 ? -19.279 0.270 24.120 1.00 98.69 80 ASN A CA 1
ATOM 680 C C . ASN A 1 80 ? -19.832 0.609 22.727 1.00 98.69 80 ASN A C 1
ATOM 682 O O . ASN A 1 80 ? -19.121 0.433 21.740 1.00 98.69 80 ASN A O 1
ATOM 686 N N . ALA A 1 81 ? -21.044 1.166 22.628 1.00 98.75 81 ALA A N 1
ATOM 687 C CA . ALA A 1 81 ? -21.617 1.582 21.344 1.00 98.75 81 ALA A CA 1
ATOM 688 C C . ALA A 1 81 ? -20.777 2.677 20.647 1.00 98.75 81 ALA A C 1
ATOM 690 O O . ALA A 1 81 ? -20.601 2.655 19.425 1.00 98.75 81 ALA A O 1
ATOM 691 N N . LEU A 1 82 ? -20.201 3.612 21.416 1.00 98.75 82 LEU A N 1
ATOM 692 C CA . LEU A 1 82 ? -19.273 4.622 20.898 1.00 98.75 82 LEU A CA 1
ATOM 693 C C . LEU A 1 82 ? -17.959 3.996 20.398 1.00 98.75 82 LEU A C 1
ATOM 695 O O . LEU A 1 82 ? -17.448 4.400 19.350 1.00 98.75 82 LEU A O 1
ATOM 699 N N . LEU A 1 83 ? -17.410 3.018 21.124 1.00 98.69 83 LEU A N 1
ATOM 700 C CA . LEU A 1 83 ? -16.200 2.292 20.727 1.00 98.69 83 LEU A CA 1
ATOM 701 C C . LEU A 1 83 ? -16.429 1.442 19.469 1.00 98.69 83 LEU A C 1
ATOM 703 O O . LEU A 1 83 ? -15.605 1.483 18.557 1.00 98.69 83 LEU A O 1
ATOM 707 N N . GLU A 1 84 ? -17.564 0.748 19.366 1.00 98.69 84 GLU A N 1
ATOM 708 C CA . GLU A 1 84 ? -17.964 0.011 18.161 1.00 98.69 84 GLU A CA 1
ATOM 709 C C . GLU A 1 84 ? -18.096 0.931 16.942 1.00 98.69 84 GLU A C 1
ATOM 711 O O . GLU A 1 84 ? -17.650 0.576 15.848 1.00 98.69 84 GLU A O 1
ATOM 716 N N . ASN A 1 85 ? -18.663 2.132 17.113 1.00 98.75 85 ASN A N 1
ATOM 717 C CA . ASN A 1 85 ? -18.747 3.103 16.026 1.00 98.75 85 ASN A CA 1
ATOM 718 C C . ASN A 1 85 ? -17.356 3.585 15.579 1.00 98.75 85 ASN A C 1
ATOM 720 O O . ASN A 1 85 ? -17.049 3.534 14.389 1.00 98.75 85 ASN A O 1
ATOM 724 N N . LYS A 1 86 ? -16.478 3.949 16.524 1.00 98.81 86 LYS A N 1
ATOM 725 C CA . LYS A 1 86 ? -15.088 4.340 16.224 1.00 98.81 86 LYS A CA 1
ATOM 726 C C . LYS A 1 86 ? -14.302 3.222 15.537 1.00 98.81 86 LYS A C 1
ATOM 728 O O . LYS A 1 86 ? -13.553 3.487 14.601 1.00 98.81 86 LYS A O 1
ATOM 733 N N . GLN A 1 87 ? -14.492 1.968 15.953 1.00 98.69 87 GLN A N 1
ATOM 734 C CA . GLN A 1 87 ? -13.872 0.816 15.295 1.00 98.69 87 GLN A CA 1
ATOM 735 C C . GLN A 1 87 ? -14.370 0.658 13.851 1.00 98.69 87 GLN A C 1
ATOM 737 O O . GLN A 1 87 ? -13.580 0.354 12.957 1.00 98.69 87 GLN A O 1
ATOM 742 N N . ARG A 1 88 ? -15.666 0.891 13.602 1.00 98.81 88 ARG A N 1
ATOM 743 C CA . ARG A 1 88 ? -16.267 0.843 12.261 1.00 98.81 88 ARG A CA 1
ATOM 744 C C . ARG A 1 88 ? -15.708 1.937 11.345 1.00 98.81 88 ARG A C 1
ATOM 746 O O . ARG A 1 88 ? -15.331 1.640 10.215 1.00 98.81 88 ARG A O 1
ATOM 753 N N . GLU A 1 89 ? -15.604 3.167 11.843 1.00 98.81 89 GLU A N 1
ATOM 754 C CA . GLU A 1 89 ? -15.025 4.318 11.130 1.00 98.81 89 GLU A CA 1
ATOM 755 C C . GLU A 1 89 ? -13.537 4.109 10.808 1.00 98.81 89 GLU A C 1
ATOM 757 O O . GLU A 1 89 ? -13.103 4.335 9.673 1.00 98.81 89 GLU A O 1
ATOM 762 N N . LEU A 1 90 ? -12.758 3.606 11.772 1.00 98.81 90 LEU A N 1
ATOM 763 C CA . LEU A 1 90 ? -11.347 3.277 11.573 1.00 98.81 90 LEU A CA 1
ATOM 764 C C . LEU A 1 90 ? -11.173 2.161 10.534 1.00 98.81 90 LEU A C 1
ATOM 766 O O . LEU A 1 90 ? -10.352 2.293 9.628 1.00 98.81 90 LEU A O 1
ATOM 770 N N . ASN A 1 91 ? -11.982 1.099 10.610 1.00 98.81 91 ASN A N 1
ATOM 771 C CA . ASN A 1 91 ? -11.975 0.018 9.622 1.00 98.81 91 ASN A CA 1
ATOM 772 C C . ASN A 1 91 ? -12.304 0.538 8.211 1.00 98.81 91 ASN A C 1
ATOM 774 O O . ASN A 1 91 ? -11.617 0.174 7.258 1.00 98.81 91 ASN A O 1
ATOM 778 N N . GLY A 1 92 ? -13.305 1.416 8.068 1.00 98.75 92 GLY A N 1
ATOM 779 C CA . GLY A 1 92 ? -13.630 2.057 6.788 1.00 98.75 92 GLY A CA 1
ATOM 780 C C . GLY A 1 92 ? -12.483 2.918 6.250 1.00 98.75 92 GLY A C 1
ATOM 781 O O . GLY A 1 92 ? -12.132 2.827 5.076 1.00 98.75 92 GLY A O 1
ATOM 782 N N . THR A 1 93 ? -11.827 3.685 7.125 1.00 98.81 93 THR A N 1
ATOM 783 C CA . THR A 1 93 ? -10.645 4.490 6.773 1.00 98.81 93 THR A CA 1
ATOM 784 C C . THR A 1 93 ? -9.489 3.615 6.276 1.00 98.81 93 THR A C 1
ATOM 786 O O . THR A 1 93 ? -8.876 3.926 5.256 1.00 98.81 93 THR A O 1
ATOM 789 N N . ILE A 1 94 ? -9.223 2.487 6.945 1.00 98.81 94 ILE A N 1
ATOM 790 C CA . ILE A 1 94 ? -8.195 1.520 6.536 1.00 98.81 94 ILE A CA 1
ATOM 791 C C . ILE A 1 94 ? -8.522 0.922 5.160 1.00 98.81 94 ILE A C 1
ATOM 793 O O . ILE A 1 94 ? -7.641 0.874 4.306 1.00 98.81 94 ILE A O 1
ATOM 797 N N . GLN A 1 95 ? -9.773 0.522 4.909 1.00 98.81 95 GLN A N 1
ATOM 798 C CA . GLN A 1 95 ? -10.180 -0.020 3.604 1.00 98.81 95 GLN A CA 1
ATOM 799 C C . GLN A 1 95 ? -10.002 1.001 2.471 1.00 98.81 95 GLN A C 1
ATOM 801 O O . GLN A 1 95 ? -9.418 0.673 1.439 1.00 98.81 95 GLN A O 1
ATOM 806 N N . ASN A 1 96 ? -10.399 2.259 2.687 1.00 98.75 96 ASN A N 1
ATOM 807 C CA . ASN A 1 96 ? -10.207 3.333 1.706 1.00 98.75 96 ASN A CA 1
ATOM 808 C C . ASN A 1 96 ? -8.717 3.586 1.403 1.00 98.75 96 ASN A C 1
ATOM 810 O O . ASN A 1 96 ? -8.343 3.791 0.247 1.00 98.75 96 ASN A O 1
ATOM 814 N N . LEU A 1 97 ? -7.849 3.541 2.422 1.00 98.81 97 LEU A N 1
ATOM 815 C CA . LEU A 1 97 ? -6.397 3.671 2.250 1.00 98.81 97 LEU A CA 1
ATOM 816 C C . LEU A 1 97 ? -5.791 2.483 1.491 1.00 98.81 97 LEU A C 1
ATOM 818 O O . LEU A 1 97 ? -4.946 2.692 0.621 1.00 98.81 97 LEU A O 1
ATOM 822 N N . LEU A 1 98 ? -6.231 1.254 1.780 1.00 98.75 98 LEU A N 1
ATOM 823 C CA . LEU A 1 98 ? -5.796 0.054 1.061 1.00 98.75 98 LEU A CA 1
ATOM 824 C C . LEU A 1 98 ? -6.210 0.106 -0.415 1.00 98.75 98 LEU A C 1
ATOM 826 O O . LEU A 1 98 ? -5.370 -0.127 -1.280 1.00 98.75 98 LEU A O 1
ATOM 830 N N . GLN A 1 99 ? -7.454 0.490 -0.710 1.00 98.75 99 GLN A N 1
ATOM 831 C CA . GLN A 1 99 ? -7.938 0.648 -2.083 1.00 98.75 99 GLN A CA 1
ATOM 832 C C . GLN A 1 99 ? -7.190 1.762 -2.834 1.00 98.75 99 GLN A C 1
ATOM 834 O O . GLN A 1 99 ? -6.797 1.577 -3.983 1.00 98.75 99 GLN A O 1
ATOM 839 N N . SER A 1 100 ? -6.939 2.902 -2.182 1.00 98.75 100 SER A N 1
ATOM 840 C CA . SER A 1 100 ? -6.154 4.002 -2.760 1.00 98.75 100 SER A CA 1
ATOM 841 C C . SER A 1 100 ? -4.712 3.580 -3.076 1.00 98.75 100 SER A C 1
ATOM 843 O O . SER A 1 100 ? -4.209 3.852 -4.168 1.00 98.75 100 SER A O 1
ATOM 845 N N . ARG A 1 101 ? -4.067 2.836 -2.163 1.00 98.69 101 ARG A N 1
ATOM 846 C CA . ARG A 1 101 ? -2.743 2.235 -2.383 1.00 98.69 101 ARG A CA 1
ATOM 847 C C . ARG A 1 101 ? -2.752 1.280 -3.576 1.00 98.69 101 ARG A C 1
ATOM 849 O O . ARG A 1 101 ? -1.845 1.360 -4.395 1.00 98.69 101 ARG A O 1
ATOM 856 N N . GLU A 1 102 ? -3.737 0.392 -3.665 1.00 98.75 102 GLU A N 1
ATOM 857 C CA . GLU A 1 102 ? -3.823 -0.600 -4.743 1.00 98.75 102 GLU A CA 1
ATOM 858 C C . GLU A 1 102 ? -3.982 0.074 -6.113 1.00 98.75 102 GLU A C 1
ATOM 860 O O . GLU A 1 102 ? -3.233 -0.218 -7.044 1.00 98.75 102 GLU A O 1
ATOM 865 N N . ASN A 1 103 ? -4.869 1.072 -6.203 1.00 98.69 103 ASN A N 1
ATOM 866 C CA . ASN A 1 103 ? -5.044 1.889 -7.404 1.00 98.69 103 ASN A CA 1
ATOM 867 C C . ASN A 1 103 ? -3.739 2.603 -7.807 1.00 98.69 103 ASN A C 1
ATOM 869 O O . ASN A 1 103 ? -3.386 2.626 -8.985 1.00 98.69 103 ASN A O 1
ATOM 873 N N . PHE A 1 104 ? -3.007 3.175 -6.841 1.00 98.75 104 PHE A N 1
ATOM 874 C CA . PHE A 1 104 ? -1.720 3.826 -7.105 1.00 98.75 104 PHE A CA 1
ATOM 875 C C . PHE A 1 104 ? -0.665 2.836 -7.618 1.00 98.75 104 PHE A C 1
ATOM 877 O O . PHE A 1 104 ? 0.026 3.141 -8.589 1.00 98.75 104 PHE A O 1
ATOM 884 N N . VAL A 1 105 ? -0.553 1.659 -6.992 1.00 98.75 105 VAL A N 1
ATOM 885 C CA . VAL A 1 105 ? 0.389 0.608 -7.409 1.00 98.75 105 VAL A CA 1
ATOM 886 C C . VAL A 1 105 ? 0.076 0.145 -8.832 1.00 98.75 105 VAL A C 1
ATOM 888 O O . VAL A 1 105 ? 0.981 0.159 -9.659 1.00 98.75 105 VAL A O 1
ATOM 891 N N . SER A 1 106 ? -1.189 -0.144 -9.154 1.00 98.56 106 SER A N 1
ATOM 892 C CA . SER A 1 106 ? -1.597 -0.548 -10.509 1.00 98.56 106 SER A CA 1
ATOM 893 C C . SER A 1 106 ? -1.208 0.491 -11.569 1.00 98.56 106 SER A C 1
ATOM 895 O O . SER A 1 106 ? -0.566 0.144 -12.558 1.00 98.56 106 SER A O 1
ATOM 897 N N . VAL A 1 107 ? -1.519 1.775 -11.348 1.00 98.69 107 VAL A N 1
ATOM 898 C CA . VAL A 1 107 ? -1.171 2.852 -12.297 1.00 98.69 107 VAL A CA 1
ATOM 899 C C . VAL A 1 107 ? 0.350 3.023 -12.433 1.00 98.69 107 VAL A C 1
ATOM 901 O O . VAL A 1 107 ? 0.860 3.302 -13.522 1.00 98.69 107 VAL A O 1
ATOM 904 N N . TYR A 1 108 ? 1.096 2.852 -11.339 1.00 98.56 108 TYR A N 1
ATOM 905 C CA . TYR A 1 108 ? 2.556 2.931 -11.344 1.00 98.56 108 TYR A CA 1
ATOM 906 C C . TYR A 1 108 ? 3.205 1.754 -12.092 1.00 98.56 108 TYR A C 1
ATOM 908 O O . TYR A 1 108 ? 4.157 1.955 -12.853 1.00 98.56 108 TYR A O 1
ATOM 916 N N . GLU A 1 109 ? 2.685 0.539 -11.911 1.00 98.69 109 GLU A N 1
ATOM 917 C CA . GLU A 1 109 ? 3.119 -0.661 -12.629 1.00 98.69 109 GLU A CA 1
ATOM 918 C C . GLU A 1 109 ? 2.851 -0.534 -14.134 1.00 98.69 109 GLU A C 1
ATOM 920 O O . GLU A 1 109 ? 3.778 -0.729 -14.924 1.00 98.69 109 GLU A O 1
ATOM 925 N N . ASP A 1 110 ? 1.654 -0.094 -14.538 1.00 98.50 110 ASP A N 1
ATOM 926 C CA . ASP A 1 110 ? 1.303 0.134 -15.947 1.00 98.50 110 ASP A CA 1
ATOM 927 C C . ASP A 1 110 ? 2.247 1.145 -16.620 1.00 98.50 110 ASP A C 1
ATOM 929 O O . ASP A 1 110 ? 2.842 0.854 -17.665 1.00 98.50 110 ASP A O 1
ATOM 933 N N . SER A 1 111 ? 2.464 2.301 -15.982 1.00 98.62 111 SER A N 1
ATOM 934 C CA . SER A 1 111 ? 3.394 3.342 -16.449 1.00 98.62 111 SER A CA 1
ATOM 935 C C . SER A 1 111 ? 4.837 2.824 -16.562 1.00 98.62 111 SER A C 1
ATOM 937 O O . SER A 1 111 ? 5.531 3.056 -17.558 1.00 98.62 111 SER A O 1
ATOM 939 N N . THR A 1 112 ? 5.283 2.027 -15.587 1.00 98.62 112 THR A N 1
ATOM 940 C CA . THR A 1 112 ? 6.607 1.386 -15.609 1.00 98.62 112 THR A CA 1
ATOM 941 C C . THR A 1 112 ? 6.721 0.374 -16.758 1.00 98.62 112 THR A C 1
ATOM 943 O O . THR A 1 112 ? 7.737 0.331 -17.461 1.00 98.62 112 THR A O 1
ATOM 946 N N . CYS A 1 113 ? 5.666 -0.402 -17.020 1.00 98.56 113 CYS A N 1
ATOM 947 C CA . CYS A 1 113 ? 5.582 -1.342 -18.136 1.00 98.56 113 CYS A CA 1
ATOM 948 C C . CYS A 1 113 ? 5.521 -0.649 -19.510 1.00 98.56 113 CYS A C 1
ATOM 950 O O . CYS A 1 113 ? 6.049 -1.183 -20.491 1.00 98.56 113 CYS A O 1
ATOM 952 N N . GLU A 1 114 ? 4.906 0.528 -19.624 1.00 98.62 114 GLU A N 1
ATOM 953 C CA . GLU A 1 114 ? 4.962 1.372 -20.827 1.00 98.62 114 GLU A CA 1
ATOM 954 C C . GLU A 1 114 ? 6.360 1.943 -21.063 1.00 98.62 114 GLU A C 1
ATOM 956 O O . GLU A 1 114 ? 6.913 1.800 -22.160 1.00 98.62 114 GLU A O 1
ATOM 961 N N . MET A 1 115 ? 6.980 2.509 -20.025 1.00 98.69 115 MET A N 1
ATOM 962 C CA . MET A 1 115 ? 8.343 3.032 -20.097 1.00 98.69 115 MET A CA 1
ATOM 963 C C . MET A 1 115 ? 9.340 1.942 -20.513 1.00 98.69 115 MET A C 1
ATOM 965 O O . MET A 1 115 ? 10.158 2.174 -21.407 1.00 98.69 115 MET A O 1
ATOM 969 N N . LYS A 1 116 ? 9.230 0.730 -19.950 1.00 98.75 116 LYS A N 1
ATOM 970 C CA . LYS A 1 116 ? 10.048 -0.427 -20.345 1.00 98.75 116 LYS A CA 1
ATOM 971 C C . LYS A 1 116 ? 9.885 -0.764 -21.833 1.00 98.75 116 LYS A C 1
ATOM 973 O O . LYS A 1 116 ? 10.881 -0.831 -22.552 1.00 98.75 116 LYS A O 1
ATOM 978 N N . ARG A 1 117 ? 8.645 -0.886 -22.330 1.00 98.69 117 ARG A N 1
ATOM 979 C CA . ARG A 1 117 ? 8.356 -1.135 -23.761 1.00 98.69 117 ARG A CA 1
ATOM 980 C C . ARG A 1 117 ? 8.916 -0.035 -24.675 1.00 98.69 117 ARG A C 1
ATOM 982 O O . ARG A 1 117 ? 9.406 -0.329 -25.769 1.00 98.69 117 ARG A O 1
ATOM 989 N N . SER A 1 118 ? 8.878 1.222 -24.231 1.00 98.75 118 SER A N 1
ATOM 990 C CA . SER A 1 118 ? 9.444 2.372 -24.950 1.00 98.75 118 SER A CA 1
ATOM 991 C C . SER A 1 118 ? 10.979 2.330 -25.017 1.00 98.75 118 SER A C 1
ATOM 993 O O . SER A 1 118 ? 11.557 2.566 -26.081 1.00 98.75 118 SER A O 1
ATOM 995 N N . ILE A 1 119 ? 11.650 1.971 -23.915 1.00 98.69 119 ILE A N 1
ATOM 996 C CA . ILE A 1 119 ? 13.107 1.760 -23.865 1.00 98.69 119 ILE A CA 1
ATOM 997 C C . ILE A 1 119 ? 13.512 0.627 -24.816 1.00 98.69 119 ILE A C 1
ATOM 999 O O . ILE A 1 119 ? 14.253 0.884 -25.762 1.00 98.69 119 ILE A O 1
ATOM 1003 N N . GLU A 1 120 ? 12.920 -0.565 -24.682 1.00 98.75 120 GLU A N 1
ATOM 1004 C CA . GLU A 1 120 ? 13.213 -1.716 -25.555 1.00 98.75 120 GLU A CA 1
ATOM 1005 C C . GLU A 1 120 ? 13.029 -1.391 -27.049 1.00 98.75 120 GLU A C 1
ATOM 1007 O O . GLU A 1 120 ? 13.786 -1.847 -27.909 1.00 98.75 120 GLU A O 1
ATOM 1012 N N . THR A 1 121 ? 12.020 -0.581 -27.384 1.00 98.69 121 THR A N 1
ATOM 1013 C CA . THR A 1 121 ? 11.763 -0.145 -28.764 1.00 98.69 121 THR A CA 1
ATOM 1014 C C . THR A 1 121 ? 12.847 0.805 -29.281 1.00 98.69 121 THR A C 1
ATOM 1016 O O . THR A 1 121 ? 13.198 0.744 -30.463 1.00 98.69 121 THR A O 1
ATOM 1019 N N . ARG A 1 122 ? 13.405 1.672 -28.426 1.00 98.69 122 ARG A N 1
ATOM 1020 C CA . ARG A 1 122 ? 14.549 2.527 -28.779 1.00 98.69 122 ARG A CA 1
ATOM 1021 C C . ARG A 1 122 ? 15.835 1.715 -28.908 1.00 98.69 122 ARG A C 1
ATOM 1023 O O . ARG A 1 122 ? 16.545 1.910 -29.890 1.00 98.69 122 ARG A O 1
ATOM 1030 N N . ASP A 1 123 ? 16.077 0.753 -28.024 1.00 98.81 123 ASP A N 1
ATOM 1031 C CA . ASP A 1 123 ? 17.269 -0.103 -28.074 1.00 98.81 123 ASP A CA 1
ATOM 1032 C C . ASP A 1 123 ? 17.316 -0.941 -29.360 1.00 98.81 123 ASP A C 1
ATOM 1034 O O . ASP A 1 123 ? 18.352 -1.011 -30.022 1.00 98.81 123 ASP A O 1
ATOM 1038 N N . ARG A 1 124 ? 16.169 -1.476 -29.809 1.00 98.81 124 ARG A N 1
ATOM 1039 C CA . ARG A 1 124 ? 16.049 -2.140 -31.124 1.00 98.81 124 ARG A CA 1
ATOM 1040 C C . ARG A 1 124 ? 16.422 -1.205 -32.283 1.00 98.81 124 ARG A C 1
ATOM 1042 O O . ARG A 1 124 ? 17.125 -1.623 -33.201 1.00 98.81 124 ARG A O 1
ATOM 1049 N N . LYS A 1 125 ? 15.998 0.066 -32.245 1.00 98.75 125 LYS A N 1
ATOM 1050 C CA . LYS A 1 125 ? 16.364 1.072 -33.265 1.00 98.75 125 LYS A CA 1
ATOM 1051 C C . LYS A 1 125 ? 17.858 1.413 -33.222 1.00 98.75 125 LYS A C 1
ATOM 1053 O O . LYS A 1 125 ? 18.477 1.514 -34.279 1.00 98.75 125 LYS A O 1
ATOM 1058 N N . LEU A 1 126 ? 18.440 1.547 -32.028 1.00 98.75 126 LEU A N 1
ATOM 1059 C CA . LEU A 1 126 ? 19.875 1.787 -31.838 1.00 98.75 126 LEU A CA 1
ATOM 1060 C C . LEU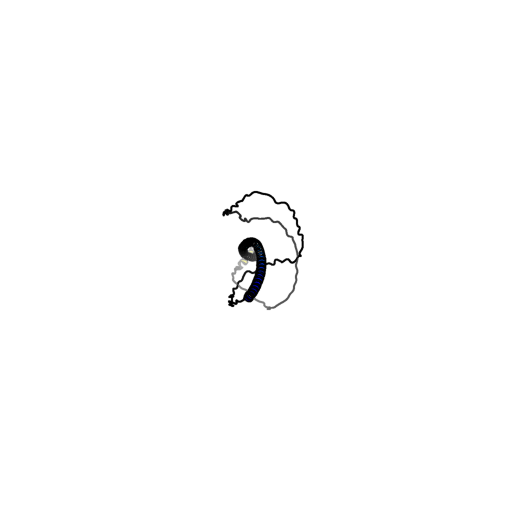 A 1 126 ? 20.721 0.613 -32.350 1.00 98.75 126 LEU A C 1
ATOM 1062 O O . LEU A 1 126 ? 21.717 0.840 -33.033 1.00 98.75 126 LEU A O 1
ATOM 1066 N N . ALA A 1 127 ? 20.298 -0.631 -32.107 1.00 98.75 127 ALA A N 1
ATOM 1067 C CA . ALA A 1 127 ? 20.966 -1.824 -32.624 1.00 98.75 127 ALA A CA 1
ATOM 1068 C C . ALA A 1 127 ? 20.988 -1.858 -34.165 1.00 98.75 127 ALA A C 1
ATOM 1070 O O . ALA A 1 127 ? 22.045 -2.074 -34.759 1.00 98.75 127 ALA A O 1
ATOM 1071 N N . ILE A 1 128 ? 19.854 -1.569 -34.819 1.00 98.69 128 ILE A N 1
ATOM 1072 C CA . ILE A 1 128 ? 19.764 -1.482 -36.290 1.00 98.69 128 ILE A CA 1
ATOM 1073 C C . ILE A 1 128 ? 20.657 -0.353 -36.832 1.00 98.69 128 ILE A C 1
ATOM 1075 O O . ILE A 1 128 ? 21.360 -0.537 -37.827 1.00 98.69 128 ILE A O 1
ATOM 1079 N N . LEU A 1 129 ? 20.670 0.814 -36.177 1.00 98.75 129 LEU A N 1
ATOM 1080 C CA . LEU A 1 129 ? 21.524 1.932 -36.584 1.00 98.75 129 LEU A CA 1
ATOM 1081 C C . LEU A 1 129 ? 23.017 1.596 -36.435 1.00 98.75 129 LEU A C 1
ATOM 1083 O O . LEU A 1 129 ? 23.793 1.887 -37.341 1.00 98.75 129 LEU A O 1
ATOM 1087 N N . SER A 1 130 ? 23.406 0.930 -35.345 1.00 98.75 130 SER A N 1
ATOM 1088 C CA . SER A 1 130 ? 24.773 0.443 -35.117 1.00 98.75 130 SER A CA 1
ATOM 1089 C C . SER A 1 130 ? 25.214 -0.548 -36.201 1.00 98.75 130 SER A C 1
ATOM 1091 O O . SER A 1 130 ? 26.267 -0.369 -36.811 1.00 98.75 130 SER A O 1
ATOM 1093 N N . GLN A 1 131 ? 24.368 -1.527 -36.547 1.00 98.69 131 GLN A N 1
ATOM 1094 C CA . GLN A 1 131 ? 24.623 -2.441 -37.670 1.00 98.69 131 GLN A CA 1
ATOM 1095 C C . GLN A 1 131 ? 24.820 -1.689 -38.995 1.00 98.69 131 GLN A C 1
ATOM 1097 O O . GLN A 1 131 ? 25.754 -1.991 -39.739 1.00 98.69 131 GLN A O 1
ATOM 1102 N N . LYS A 1 132 ? 23.986 -0.678 -39.274 1.00 98.69 132 LYS A N 1
ATOM 1103 C CA . LYS A 1 132 ? 24.111 0.148 -40.482 1.00 98.69 132 LYS A CA 1
ATOM 1104 C C . LYS A 1 132 ? 25.419 0.950 -40.503 1.00 98.69 132 LYS A C 1
ATOM 1106 O O . LYS A 1 132 ? 26.070 1.002 -41.543 1.00 98.69 132 LYS A O 1
ATOM 1111 N N . ILE A 1 133 ? 25.822 1.543 -39.378 1.00 98.75 133 ILE A N 1
ATOM 1112 C CA . ILE A 1 133 ? 27.100 2.265 -39.251 1.00 98.75 133 ILE A CA 1
ATOM 1113 C C . ILE A 1 133 ? 28.276 1.316 -39.512 1.00 98.75 133 ILE A C 1
ATOM 1115 O O . ILE A 1 133 ? 29.132 1.630 -40.335 1.00 98.75 133 ILE A O 1
ATOM 1119 N N . ASN A 1 134 ? 28.275 0.125 -38.908 1.00 98.62 134 ASN A N 1
ATOM 1120 C CA . ASN A 1 134 ? 29.326 -0.875 -39.119 1.00 98.62 134 ASN A CA 1
ATOM 1121 C C . ASN A 1 134 ? 29.408 -1.334 -40.586 1.00 98.62 134 ASN A C 1
ATOM 1123 O O . ASN A 1 134 ? 30.503 -1.470 -41.128 1.00 98.62 134 ASN A O 1
ATOM 1127 N N . ALA A 1 135 ? 28.268 -1.502 -41.266 1.00 98.69 135 ALA A N 1
ATOM 1128 C CA . ALA A 1 135 ? 28.241 -1.801 -42.698 1.00 98.69 135 ALA A CA 1
ATOM 1129 C C . ALA A 1 135 ? 28.825 -0.658 -43.556 1.00 98.69 135 ALA A C 1
ATOM 1131 O O . ALA A 1 135 ? 29.526 -0.924 -44.531 1.00 98.69 135 ALA A O 1
ATOM 1132 N N . HIS A 1 136 ? 28.587 0.608 -43.188 1.00 98.62 136 HIS A N 1
ATOM 1133 C CA . HIS A 1 136 ? 29.204 1.756 -43.861 1.00 98.62 136 HIS A CA 1
ATOM 1134 C C . HIS A 1 136 ? 30.718 1.849 -43.617 1.00 98.62 136 HIS A C 1
ATOM 1136 O O . HIS A 1 136 ? 31.440 2.181 -44.552 1.00 98.62 136 HIS A O 1
ATOM 1142 N N . ILE A 1 137 ? 31.209 1.516 -42.417 1.00 98.62 137 ILE A N 1
ATOM 1143 C CA . ILE A 1 137 ? 32.654 1.456 -42.125 1.00 98.62 137 ILE A CA 1
ATOM 1144 C C . ILE A 1 137 ? 33.336 0.439 -43.054 1.00 98.62 137 ILE A C 1
ATOM 1146 O O . ILE A 1 137 ? 34.244 0.802 -43.794 1.00 98.62 137 ILE A O 1
ATOM 1150 N N . LEU A 1 138 ? 32.814 -0.792 -43.125 1.00 98.38 138 LEU A N 1
ATOM 1151 C CA . LEU A 1 138 ? 33.349 -1.839 -44.009 1.00 98.38 138 LEU A CA 1
ATOM 1152 C C . LEU A 1 138 ? 33.306 -1.455 -45.501 1.00 98.38 138 LEU A C 1
ATOM 1154 O O . LEU A 1 138 ? 34.187 -1.840 -46.272 1.00 98.38 138 LEU A O 1
ATOM 1158 N N . LEU A 1 139 ? 32.291 -0.692 -45.922 1.00 98.50 139 LEU A N 1
ATOM 1159 C CA . LEU A 1 139 ? 32.211 -0.147 -47.278 1.00 98.50 139 LEU A CA 1
ATOM 1160 C C . LEU A 1 139 ? 33.323 0.885 -47.533 1.00 98.50 139 LEU A C 1
ATOM 1162 O O . LEU A 1 139 ? 33.962 0.832 -48.583 1.00 98.50 139 LEU A O 1
ATOM 1166 N N . PHE A 1 140 ? 33.577 1.798 -46.590 1.00 98.56 140 PHE A N 1
ATOM 1167 C CA . PHE A 1 140 ? 34.651 2.786 -46.720 1.00 98.56 140 PHE A CA 1
ATOM 1168 C C . PHE A 1 140 ? 36.040 2.134 -46.745 1.00 98.56 140 PHE A C 1
ATOM 1170 O O . PHE A 1 140 ? 36.827 2.482 -47.623 1.00 98.56 140 PHE A O 1
ATOM 1177 N N . ASP A 1 141 ? 36.299 1.121 -45.912 1.00 98.44 141 ASP A N 1
ATOM 1178 C CA . ASP A 1 141 ? 37.545 0.334 -45.956 1.00 98.44 141 ASP A CA 1
ATOM 1179 C C . ASP A 1 141 ? 37.768 -0.325 -47.333 1.00 98.44 141 ASP A C 1
ATOM 1181 O O . ASP A 1 141 ? 38.900 -0.485 -47.796 1.00 98.44 141 ASP A O 1
ATOM 1185 N N . SER A 1 142 ? 36.686 -0.748 -47.996 1.00 98.50 142 SER A N 1
ATOM 1186 C CA . SER A 1 142 ? 36.732 -1.315 -49.350 1.00 98.50 142 SER A CA 1
ATOM 1187 C C . SER A 1 142 ? 37.025 -0.242 -50.407 1.00 98.50 142 SER A C 1
ATOM 1189 O O . SER A 1 142 ? 37.872 -0.439 -51.280 1.00 98.50 142 SER A O 1
ATOM 1191 N N . ILE A 1 143 ? 36.386 0.928 -50.292 1.00 98.31 143 ILE A N 1
ATOM 1192 C CA . ILE A 1 143 ? 36.613 2.078 -51.180 1.00 98.31 143 ILE A CA 1
ATOM 1193 C C . ILE A 1 143 ? 38.052 2.600 -51.053 1.00 98.31 143 ILE A C 1
ATOM 1195 O O . ILE A 1 143 ? 38.663 2.929 -52.067 1.00 98.31 143 ILE A O 1
ATOM 1199 N N . GLU A 1 144 ? 38.628 2.644 -49.849 1.00 98.31 144 GLU A N 1
ATOM 1200 C CA . GLU A 1 144 ? 40.015 3.078 -49.632 1.00 98.31 144 GLU A CA 1
ATOM 1201 C C . GLU A 1 144 ? 41.031 2.133 -50.299 1.00 98.31 144 GLU A C 1
ATOM 1203 O O . GLU A 1 144 ? 41.991 2.585 -50.938 1.00 98.31 144 GLU A O 1
ATOM 1208 N N . LYS A 1 145 ? 40.795 0.816 -50.218 1.00 97.81 145 LYS A N 1
ATOM 1209 C CA . LYS A 1 145 ? 41.607 -0.199 -50.911 1.00 97.81 145 LYS A CA 1
ATOM 1210 C C . LYS A 1 145 ? 41.518 -0.045 -52.428 1.00 97.81 145 LYS A C 1
ATOM 1212 O O . LYS A 1 145 ? 42.554 -0.036 -53.095 1.00 97.81 145 LYS A O 1
ATOM 1217 N N . GLU A 1 146 ? 40.315 0.146 -52.966 1.00 97.88 146 GLU A N 1
ATOM 1218 C CA . GLU A 1 146 ? 40.118 0.347 -54.405 1.00 97.88 146 GLU A CA 1
ATOM 1219 C C . GLU A 1 146 ? 40.755 1.662 -54.886 1.00 97.88 146 GLU A C 1
ATOM 1221 O O . GLU A 1 146 ? 41.499 1.673 -55.864 1.00 97.88 146 GLU A O 1
ATOM 1226 N N . ALA A 1 147 ? 40.582 2.764 -54.150 1.00 98.31 147 ALA A N 1
ATOM 1227 C CA . ALA A 1 147 ? 41.232 4.041 -54.451 1.00 98.31 147 ALA A CA 1
ATOM 1228 C C . ALA A 1 147 ? 42.770 3.932 -54.438 1.00 98.31 147 ALA A C 1
ATOM 1230 O O . ALA A 1 147 ? 43.450 4.538 -55.273 1.00 98.31 147 ALA A O 1
ATOM 1231 N N . SER A 1 148 ? 43.326 3.123 -53.532 1.00 97.81 148 SER A N 1
ATOM 1232 C CA . SER A 1 148 ? 44.762 2.825 -53.472 1.00 97.81 148 SER A CA 1
ATOM 1233 C C . SER A 1 148 ? 45.236 2.008 -54.682 1.00 97.81 148 SER A C 1
ATOM 1235 O O . SER A 1 148 ? 46.270 2.336 -55.272 1.00 97.81 148 SER A O 1
ATOM 1237 N N . SER A 1 149 ? 44.454 1.008 -55.105 1.00 98.00 149 SER A N 1
ATOM 1238 C CA . SER A 1 149 ? 44.684 0.221 -56.327 1.00 98.00 149 SER A CA 1
ATOM 1239 C C . SER A 1 149 ? 44.664 1.107 -57.580 1.00 98.00 149 SER A C 1
ATOM 1241 O O . SER A 1 149 ? 45.642 1.160 -58.332 1.00 98.00 149 SER A O 1
ATOM 1243 N N . VAL A 1 150 ? 43.612 1.916 -57.755 1.00 98.12 150 VAL A N 1
ATOM 1244 C CA . VAL A 1 150 ? 43.480 2.878 -58.863 1.00 98.12 150 VAL A CA 1
ATOM 1245 C C . VAL A 1 150 ? 44.663 3.850 -58.89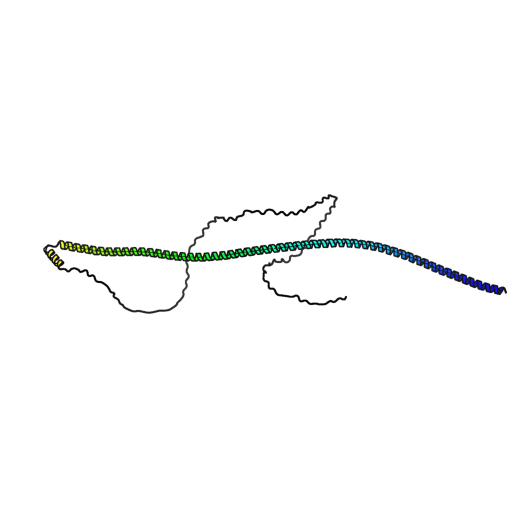5 1.00 98.12 150 VAL A C 1
ATOM 1247 O O . VAL A 1 150 ? 45.252 4.068 -59.955 1.00 98.12 150 VAL A O 1
ATOM 1250 N N . LYS A 1 151 ? 45.088 4.384 -57.743 1.00 97.69 151 LYS A N 1
ATOM 1251 C CA . LYS A 1 151 ? 46.269 5.258 -57.640 1.00 97.69 151 LYS A CA 1
ATOM 1252 C C . LYS A 1 151 ? 47.554 4.555 -58.097 1.00 97.69 151 LYS A C 1
ATOM 1254 O O . LYS A 1 151 ? 48.364 5.164 -58.799 1.00 97.69 151 LYS A O 1
ATOM 1259 N N . GLN A 1 152 ? 47.743 3.279 -57.754 1.00 97.62 152 GLN A N 1
ATOM 1260 C CA . GLN A 1 152 ? 48.882 2.482 -58.222 1.00 97.62 152 GLN A CA 1
ATOM 1261 C C . GLN A 1 152 ? 48.841 2.260 -59.745 1.00 97.62 152 GLN A C 1
ATOM 1263 O O . GLN A 1 152 ? 49.872 2.399 -60.411 1.00 97.62 152 GLN A O 1
ATOM 1268 N N . VAL A 1 153 ? 47.666 1.966 -60.312 1.00 97.00 153 VAL A N 1
ATOM 1269 C CA . VAL A 1 153 ? 47.473 1.818 -61.766 1.00 97.00 153 VAL A CA 1
ATOM 1270 C C . VAL A 1 153 ? 47.779 3.129 -62.497 1.00 97.00 153 VAL A C 1
ATOM 1272 O O . VAL A 1 153 ? 48.573 3.124 -63.437 1.00 97.00 153 VAL A O 1
ATOM 1275 N N . VAL A 1 154 ? 47.242 4.262 -62.034 1.00 97.12 154 VAL A N 1
ATOM 1276 C CA . VAL A 1 154 ? 47.499 5.592 -62.620 1.00 97.12 154 VAL A CA 1
ATOM 1277 C C . VAL A 1 154 ? 48.992 5.935 -62.594 1.00 97.12 154 VAL A C 1
ATOM 1279 O O . VAL A 1 154 ? 49.549 6.319 -63.625 1.00 97.12 154 VAL A O 1
ATOM 1282 N N . ASN A 1 155 ? 49.673 5.715 -61.464 1.00 96.50 155 ASN A N 1
ATOM 1283 C CA . ASN A 1 155 ? 51.121 5.923 -61.352 1.00 96.50 155 ASN A CA 1
ATOM 1284 C C . ASN A 1 155 ? 51.912 5.055 -62.350 1.00 96.50 155 ASN A C 1
ATOM 1286 O O . ASN A 1 155 ? 52.864 5.530 -62.975 1.00 96.50 155 ASN A O 1
ATOM 1290 N N . ASN A 1 156 ? 51.508 3.795 -62.545 1.00 95.94 156 ASN A N 1
ATOM 1291 C CA . ASN A 1 156 ? 52.122 2.902 -63.529 1.00 95.94 156 ASN A CA 1
ATOM 1292 C C . ASN A 1 156 ? 51.895 3.368 -64.974 1.00 95.94 156 ASN A C 1
ATOM 1294 O O . ASN A 1 156 ? 52.850 3.403 -65.749 1.00 95.94 156 ASN A O 1
ATOM 1298 N N . VAL A 1 157 ? 50.675 3.779 -65.332 1.00 95.94 157 VAL A N 1
ATOM 1299 C CA . VAL A 1 157 ? 50.360 4.321 -66.667 1.00 95.94 157 VAL A CA 1
ATOM 1300 C C . VAL A 1 157 ? 51.165 5.594 -66.944 1.00 95.94 157 VAL A C 1
ATOM 1302 O O . VAL A 1 157 ? 51.743 5.739 -68.021 1.00 95.94 157 VAL A O 1
ATOM 1305 N N . GLN A 1 158 ? 51.285 6.493 -65.965 1.00 94.75 158 GLN A N 1
ATOM 1306 C CA . GLN A 1 158 ? 52.069 7.720 -66.112 1.00 94.75 158 GLN A CA 1
ATOM 1307 C C . GLN A 1 158 ? 53.574 7.438 -66.265 1.00 94.75 158 GLN A C 1
ATOM 1309 O O . GLN A 1 158 ? 54.238 8.068 -67.093 1.00 94.75 158 GLN A O 1
ATOM 1314 N N . ARG A 1 159 ? 54.106 6.437 -65.549 1.00 93.75 159 ARG A N 1
ATOM 1315 C CA . ARG A 1 159 ? 55.479 5.942 -65.739 1.00 93.75 159 ARG A CA 1
ATOM 1316 C C . ARG A 1 159 ? 55.686 5.359 -67.142 1.00 93.75 159 ARG A C 1
ATOM 1318 O O . ARG A 1 159 ? 56.670 5.708 -67.788 1.00 93.75 159 ARG A O 1
ATOM 1325 N N . LEU A 1 160 ? 54.766 4.525 -67.635 1.00 93.88 160 LEU A N 1
ATOM 1326 C CA . LEU A 1 160 ? 54.827 3.962 -68.993 1.00 93.88 160 LEU A CA 1
ATOM 1327 C C . LEU A 1 160 ? 54.773 5.054 -70.070 1.00 93.88 160 LEU A C 1
ATOM 1329 O O . LEU A 1 160 ? 55.573 5.027 -71.001 1.00 93.88 160 LEU A O 1
ATOM 1333 N N . LYS A 1 161 ? 53.910 6.066 -69.910 1.00 93.06 161 LYS A N 1
ATOM 1334 C CA . LYS A 1 161 ? 53.848 7.228 -70.812 1.00 93.06 161 LYS A CA 1
ATOM 1335 C C . LYS A 1 161 ? 55.168 8.011 -70.839 1.00 93.06 161 LYS A C 1
ATOM 1337 O O . LYS A 1 161 ? 55.600 8.440 -71.904 1.00 93.06 161 LYS A O 1
ATOM 1342 N N . SER A 1 162 ? 55.826 8.176 -69.687 1.00 91.56 162 SER A N 1
ATOM 1343 C CA . SER A 1 162 ? 57.146 8.818 -69.610 1.00 91.56 162 SER A CA 1
ATOM 1344 C C . SER A 1 162 ? 58.246 7.992 -70.289 1.00 91.56 162 SER A C 1
ATOM 1346 O O . SER A 1 162 ? 59.099 8.572 -70.957 1.00 91.56 162 SER A O 1
ATOM 1348 N N . LEU A 1 163 ? 58.218 6.661 -70.160 1.00 91.69 163 LEU A N 1
ATOM 1349 C CA . LEU A 1 163 ? 59.150 5.768 -70.858 1.00 91.69 163 LEU A CA 1
ATOM 1350 C C . LEU A 1 163 ? 58.936 5.815 -72.375 1.00 91.69 163 LEU A C 1
ATOM 1352 O O . LEU A 1 163 ? 59.876 6.125 -73.091 1.00 91.69 163 LEU A O 1
ATOM 1356 N N . SER A 1 164 ? 57.695 5.677 -72.847 1.00 91.44 164 SER A N 1
ATOM 1357 C CA . SER A 1 164 ? 57.356 5.774 -74.275 1.00 91.44 164 SER A CA 1
ATOM 1358 C C . SER A 1 164 ? 57.789 7.108 -74.906 1.00 91.44 164 SER A C 1
ATOM 1360 O O . SER A 1 164 ? 58.277 7.127 -76.035 1.00 91.44 164 SER A O 1
ATOM 1362 N N . ALA A 1 165 ? 57.692 8.223 -74.172 1.00 89.88 165 ALA A N 1
ATOM 1363 C CA . ALA A 1 165 ? 58.213 9.512 -74.631 1.00 89.88 165 ALA A CA 1
ATOM 1364 C C . ALA A 1 165 ? 59.752 9.531 -74.749 1.00 89.88 165 ALA A C 1
ATOM 1366 O O . ALA A 1 165 ? 60.284 10.140 -75.676 1.00 89.88 165 ALA A O 1
ATOM 1367 N N . LYS A 1 166 ? 60.476 8.853 -73.846 1.00 90.81 166 LYS A N 1
ATOM 1368 C CA . LYS A 1 166 ? 61.936 8.679 -73.952 1.00 90.81 166 LYS A CA 1
ATOM 1369 C C . LYS A 1 166 ? 62.309 7.755 -75.110 1.00 90.81 166 LYS A C 1
ATOM 1371 O O . LYS A 1 166 ? 63.232 8.083 -75.848 1.00 90.81 166 LYS A O 1
ATOM 1376 N N . ASP A 1 167 ? 61.573 6.665 -75.310 1.00 89.06 167 ASP A N 1
ATOM 1377 C CA . ASP A 1 167 ? 61.788 5.736 -76.423 1.00 89.06 167 ASP A CA 1
ATOM 1378 C C . ASP A 1 167 ? 61.605 6.442 -77.774 1.00 89.06 167 ASP A C 1
ATOM 1380 O O . ASP A 1 167 ? 62.432 6.276 -78.666 1.00 89.06 167 AS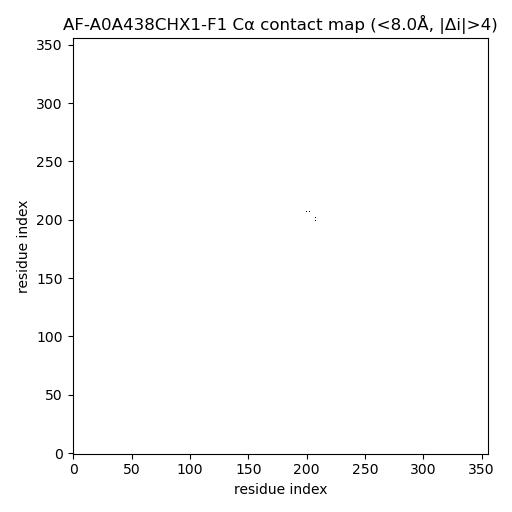P A O 1
ATOM 1384 N N . ALA A 1 168 ? 60.600 7.315 -77.909 1.00 88.06 168 ALA A N 1
ATOM 1385 C CA . ALA A 1 168 ? 60.419 8.143 -79.104 1.00 88.06 168 ALA A CA 1
ATOM 1386 C C . ALA A 1 168 ? 61.612 9.088 -79.362 1.00 88.06 168 ALA A C 1
ATOM 1388 O O . ALA A 1 168 ? 62.058 9.221 -80.501 1.00 88.06 168 ALA A O 1
ATOM 1389 N N . VAL A 1 169 ? 62.182 9.702 -78.316 1.00 88.56 169 VAL A N 1
ATOM 1390 C CA . VAL A 1 169 ? 63.408 10.517 -78.439 1.00 88.56 169 VAL A CA 1
ATOM 1391 C C . VAL A 1 169 ? 64.611 9.659 -78.846 1.00 88.56 169 VAL A C 1
ATOM 1393 O O . VAL A 1 169 ? 65.397 10.085 -79.689 1.00 88.56 169 VAL A O 1
ATOM 1396 N N . ILE A 1 170 ? 64.743 8.442 -78.309 1.00 89.19 170 ILE A N 1
ATOM 1397 C CA . ILE A 1 170 ? 65.805 7.500 -78.696 1.00 89.19 170 ILE A CA 1
ATOM 1398 C C . ILE A 1 170 ? 65.666 7.108 -80.174 1.00 89.19 170 ILE A C 1
ATOM 1400 O O . ILE A 1 170 ? 66.656 7.160 -80.898 1.00 89.19 170 ILE A O 1
ATOM 1404 N N . GLN A 1 171 ? 64.459 6.782 -80.645 1.00 87.06 171 GLN A N 1
ATOM 1405 C CA . GLN A 1 171 ? 64.212 6.455 -82.056 1.00 87.06 171 GLN A CA 1
ATOM 1406 C C . GLN A 1 171 ? 64.524 7.635 -82.988 1.00 87.06 171 GLN A C 1
ATOM 1408 O O . GLN A 1 171 ? 65.168 7.438 -84.016 1.00 87.06 171 GLN A O 1
ATOM 1413 N N . ASN A 1 172 ? 64.158 8.864 -82.605 1.00 86.75 172 ASN A N 1
ATOM 1414 C CA . ASN A 1 172 ? 64.511 10.068 -83.363 1.00 86.75 172 ASN A CA 1
ATOM 1415 C C . ASN A 1 172 ? 66.034 10.283 -83.434 1.00 86.75 172 ASN A C 1
ATOM 1417 O O . ASN A 1 172 ? 66.569 10.533 -84.507 1.00 86.75 172 ASN A O 1
ATOM 1421 N N . LEU A 1 173 ? 66.756 10.136 -82.317 1.00 87.50 173 LEU A N 1
ATOM 1422 C CA . LEU A 1 173 ? 68.220 10.273 -82.295 1.00 87.50 173 LEU A CA 1
ATOM 1423 C C . LEU A 1 173 ? 68.934 9.163 -83.085 1.00 87.50 173 LEU A C 1
ATOM 1425 O O . LEU A 1 173 ? 70.006 9.394 -83.645 1.00 87.50 173 LEU A O 1
ATOM 1429 N N . LEU A 1 174 ? 68.368 7.952 -83.124 1.00 85.19 174 LEU A N 1
ATOM 1430 C CA . LEU A 1 174 ? 68.880 6.852 -83.943 1.00 85.19 174 LEU A CA 1
ATOM 1431 C C . LEU A 1 174 ? 68.680 7.133 -85.437 1.00 85.19 174 LEU A C 1
ATOM 1433 O O . LEU A 1 174 ? 69.634 6.989 -86.202 1.00 85.19 174 LEU A O 1
ATOM 1437 N N . SER A 1 175 ? 67.489 7.583 -85.847 1.00 87.88 175 SER A N 1
ATOM 1438 C CA . SER A 1 175 ? 67.209 7.911 -87.250 1.00 87.88 175 SER A CA 1
ATOM 1439 C C . SER A 1 175 ? 68.013 9.122 -87.737 1.00 87.88 175 SER A C 1
ATOM 1441 O O . SER A 1 175 ? 68.554 9.081 -88.840 1.00 87.88 175 SER A O 1
ATOM 1443 N N . GLU A 1 176 ? 68.196 10.147 -86.899 1.00 84.62 176 GLU A N 1
ATOM 1444 C CA . GLU A 1 176 ? 69.053 11.306 -87.183 1.00 84.62 176 GLU A CA 1
ATOM 1445 C C . GLU A 1 176 ? 70.520 10.895 -87.385 1.00 84.62 176 GLU A C 1
ATOM 1447 O O . GLU A 1 176 ? 71.143 11.275 -88.380 1.00 84.62 176 GLU A O 1
ATOM 1452 N N . LYS A 1 177 ? 71.074 10.060 -86.492 1.00 83.62 177 LYS A N 1
ATOM 1453 C CA . LYS A 1 177 ? 72.440 9.529 -86.641 1.00 83.62 177 LYS A CA 1
ATOM 1454 C C . LYS A 1 177 ? 72.603 8.683 -87.900 1.00 83.62 177 LYS A C 1
ATOM 1456 O O . LYS A 1 177 ? 73.606 8.832 -88.595 1.00 83.62 177 LYS A O 1
ATOM 1461 N N . GLN A 1 178 ? 71.638 7.813 -88.197 1.00 84.25 178 GLN A N 1
ATOM 1462 C CA . GLN A 1 178 ? 71.686 6.950 -89.376 1.00 84.25 178 GLN A CA 1
ATOM 1463 C C . GLN A 1 178 ? 71.600 7.765 -90.673 1.00 84.25 178 GLN A C 1
ATOM 1465 O O . GLN A 1 178 ? 72.394 7.547 -91.587 1.00 84.25 178 GLN A O 1
ATOM 1470 N N . TRP A 1 179 ? 70.699 8.751 -90.733 1.00 79.94 179 TRP A N 1
ATOM 1471 C CA . TRP A 1 179 ? 70.584 9.661 -91.872 1.00 79.94 179 TRP A CA 1
ATOM 1472 C C . TRP A 1 179 ? 71.845 10.509 -92.065 1.00 79.94 179 TRP A C 1
ATOM 1474 O O . TRP A 1 179 ? 72.319 10.641 -93.188 1.00 79.94 179 TRP A O 1
ATOM 1484 N N . SER A 1 180 ? 72.431 11.029 -90.982 1.00 78.94 180 SER A N 1
ATOM 1485 C CA . SER A 1 180 ? 73.685 11.793 -91.031 1.00 78.94 180 SER A CA 1
ATOM 1486 C C . SER A 1 180 ? 74.865 10.958 -91.547 1.00 78.94 180 SER A C 1
ATOM 1488 O O . SER A 1 180 ? 75.648 11.446 -92.360 1.00 78.94 180 SER A O 1
ATOM 1490 N N . GLY A 1 181 ? 74.956 9.678 -91.158 1.00 79.25 181 GLY A N 1
ATOM 1491 C CA . GLY A 1 181 ? 75.951 8.744 -91.697 1.00 79.25 181 GLY A CA 1
ATOM 1492 C C . GLY A 1 181 ? 75.806 8.540 -93.207 1.00 79.25 181 GLY A C 1
ATOM 1493 O O . GLY A 1 181 ? 76.755 8.770 -93.953 1.00 79.25 181 GLY A O 1
ATOM 1494 N N . ILE A 1 182 ? 74.594 8.213 -93.670 1.00 77.88 182 ILE A N 1
ATOM 1495 C CA . ILE A 1 182 ? 74.297 8.023 -95.101 1.00 77.88 182 ILE A CA 1
ATOM 1496 C C . ILE A 1 182 ? 74.545 9.319 -95.891 1.00 77.88 182 ILE A C 1
ATOM 1498 O O . ILE A 1 182 ? 75.162 9.292 -96.954 1.00 77.88 182 ILE A O 1
ATOM 1502 N N . ALA A 1 183 ? 74.113 10.472 -95.373 1.00 76.38 183 ALA A N 1
ATOM 1503 C CA . ALA A 1 183 ? 74.326 11.768 -96.014 1.00 76.38 183 ALA A CA 1
ATOM 1504 C C . ALA A 1 183 ? 75.817 12.144 -96.097 1.00 76.38 183 ALA A C 1
ATOM 1506 O O . ALA A 1 183 ? 76.242 12.730 -97.094 1.00 76.38 183 ALA A O 1
ATOM 1507 N N . PHE A 1 184 ? 76.620 11.782 -95.092 1.00 83.88 184 PHE A N 1
ATOM 1508 C CA . PHE A 1 184 ? 78.072 11.955 -95.120 1.00 83.88 184 PHE A CA 1
ATOM 1509 C C . PHE A 1 184 ? 78.733 11.045 -96.164 1.00 83.88 184 PHE A C 1
ATOM 1511 O O . PHE A 1 184 ? 79.510 11.533 -96.981 1.00 83.88 184 PHE A O 1
ATOM 1518 N N . GLU A 1 185 ? 78.385 9.755 -96.202 1.00 85.81 185 GLU A N 1
ATOM 1519 C CA . GLU A 1 185 ? 78.903 8.799 -97.193 1.00 85.81 185 GLU A CA 1
ATOM 1520 C C . GLU A 1 185 ? 78.555 9.216 -98.631 1.00 85.81 185 GLU A C 1
ATOM 1522 O O . GLU A 1 185 ? 79.435 9.271 -99.494 1.00 85.81 185 GLU A O 1
ATOM 1527 N N . VAL A 1 186 ? 77.298 9.601 -98.882 1.00 85.44 186 VAL A N 1
ATOM 1528 C CA . VAL A 1 186 ? 76.841 10.123 -100.182 1.00 85.44 186 VAL A CA 1
ATOM 1529 C C . VAL A 1 186 ? 77.520 11.457 -100.518 1.00 85.44 186 VAL A C 1
ATOM 1531 O O . VAL A 1 186 ? 77.894 11.677 -101.669 1.00 85.44 186 VAL A O 1
ATOM 1534 N N . GLY A 1 187 ? 77.751 12.330 -99.534 1.00 84.25 187 GLY A N 1
ATOM 1535 C CA . GLY A 1 187 ? 78.509 13.571 -99.714 1.00 84.25 187 GLY A CA 1
ATOM 1536 C C . GLY A 1 187 ? 79.969 13.319 -100.108 1.00 84.25 187 GLY A C 1
ATOM 1537 O O . GLY A 1 187 ? 80.472 13.926 -101.055 1.00 84.25 187 GLY A O 1
ATOM 1538 N N . CYS A 1 188 ? 80.639 12.372 -99.448 1.00 84.75 188 CYS A N 1
ATOM 1539 C CA . CYS A 1 188 ? 81.980 11.921 -99.818 1.00 84.75 188 CYS A CA 1
ATOM 1540 C C . CYS A 1 188 ? 82.010 11.309 -101.225 1.00 84.75 188 CYS A C 1
ATOM 1542 O O . CYS A 1 188 ? 82.912 11.632 -102.002 1.00 84.75 188 CYS A O 1
ATOM 1544 N N . LEU A 1 189 ? 81.016 10.492 -101.585 1.00 88.75 189 LEU A N 1
ATOM 1545 C CA . LEU A 1 189 ? 80.877 9.941 -102.934 1.00 88.75 189 LEU A CA 1
ATOM 1546 C C . LEU A 1 189 ? 80.681 11.050 -103.980 1.00 88.75 189 LEU A C 1
ATOM 1548 O O . LEU A 1 189 ? 81.323 11.014 -105.026 1.00 88.75 189 LEU A O 1
ATOM 1552 N N . GLY A 1 190 ? 79.881 12.077 -103.676 1.00 86.25 190 GLY A N 1
ATOM 1553 C CA . GLY A 1 190 ? 79.716 13.269 -104.513 1.00 86.25 190 GLY A CA 1
ATOM 1554 C C . GLY A 1 190 ? 81.025 14.035 -104.735 1.00 86.25 190 GLY A C 1
ATOM 1555 O O . GLY A 1 190 ? 81.329 14.419 -105.861 1.00 86.25 190 GLY A O 1
ATOM 1556 N N . ILE A 1 191 ? 81.856 14.187 -103.697 1.00 86.00 191 ILE A N 1
ATOM 1557 C CA . ILE A 1 191 ? 83.195 14.795 -103.815 1.00 86.00 191 ILE A CA 1
ATOM 1558 C C . ILE A 1 191 ? 84.121 13.940 -104.697 1.00 86.00 191 ILE A C 1
ATOM 1560 O O . ILE A 1 191 ? 84.903 14.485 -105.478 1.00 86.00 191 ILE A O 1
ATOM 1564 N N . VAL A 1 192 ? 84.055 12.608 -104.591 1.00 86.69 192 VAL A N 1
ATOM 1565 C CA . VAL A 1 192 ? 84.824 11.694 -105.454 1.00 86.69 192 VAL A CA 1
ATOM 1566 C C . VAL A 1 192 ? 84.348 11.784 -106.908 1.00 86.69 192 VAL A C 1
ATOM 1568 O O . VAL A 1 192 ? 85.179 11.919 -107.803 1.00 86.69 192 VAL A O 1
ATOM 1571 N N . LEU A 1 193 ? 83.033 11.794 -107.145 1.00 86.25 193 LEU A N 1
ATOM 1572 C CA . LEU A 1 193 ? 82.431 11.964 -108.470 1.00 86.25 193 LEU A CA 1
ATOM 1573 C C . LEU A 1 193 ? 82.817 13.302 -109.111 1.00 86.25 193 LEU A C 1
ATOM 1575 O O . LEU A 1 193 ? 83.232 13.310 -110.267 1.00 86.25 193 LEU A O 1
ATOM 1579 N N . GLN A 1 194 ? 82.776 14.409 -108.362 1.00 87.06 194 GLN A N 1
ATOM 1580 C CA . GLN A 1 194 ? 83.213 15.712 -108.870 1.00 87.06 194 GLN A CA 1
ATOM 1581 C C . GLN A 1 194 ? 84.697 15.690 -109.252 1.00 87.06 194 GLN A C 1
ATOM 1583 O O . GLN A 1 194 ? 85.048 16.128 -110.339 1.00 87.06 194 GLN A O 1
ATOM 1588 N N . LYS A 1 195 ? 85.573 15.095 -108.427 1.00 86.75 195 LYS A N 1
ATOM 1589 C CA . LYS A 1 195 ? 87.000 14.941 -108.767 1.00 86.75 195 LYS A CA 1
ATOM 1590 C C . LYS A 1 195 ? 87.228 14.094 -110.022 1.00 86.75 195 LYS A C 1
ATOM 1592 O O . LYS A 1 195 ? 88.136 14.395 -110.791 1.00 86.75 195 LYS A O 1
ATOM 1597 N N . ILE A 1 196 ? 86.419 13.053 -110.240 1.00 85.50 196 ILE A N 1
ATOM 1598 C CA . ILE A 1 196 ? 86.443 12.261 -111.479 1.00 85.50 196 ILE A CA 1
ATOM 1599 C C . ILE A 1 196 ? 85.996 13.128 -112.664 1.00 85.50 196 ILE A C 1
ATOM 1601 O O . ILE A 1 196 ? 86.655 13.127 -113.700 1.00 85.50 196 ILE A O 1
ATOM 1605 N N . GLN A 1 197 ? 84.926 13.911 -112.516 1.00 84.88 197 GLN A N 1
ATOM 1606 C CA . GLN A 1 197 ? 84.416 14.790 -113.569 1.00 84.88 197 GLN A CA 1
ATOM 1607 C C . GLN A 1 197 ? 85.391 15.930 -113.915 1.00 84.88 197 GLN A C 1
ATOM 1609 O O . GLN A 1 197 ? 85.609 16.214 -115.094 1.00 84.88 197 GLN A O 1
ATOM 1614 N N . ASP A 1 198 ? 86.034 16.536 -112.919 1.00 84.62 198 ASP A N 1
ATOM 1615 C CA . ASP A 1 198 ? 87.074 17.554 -113.094 1.00 84.62 198 ASP A CA 1
ATOM 1616 C C . ASP A 1 198 ? 88.305 16.956 -113.797 1.00 84.62 198 ASP A C 1
ATOM 1618 O O . ASP A 1 198 ? 88.868 17.566 -114.706 1.00 84.62 198 ASP A O 1
ATOM 1622 N N . ALA A 1 199 ? 88.692 15.724 -113.441 1.00 83.00 199 ALA A N 1
ATOM 1623 C CA . ALA A 1 199 ? 89.767 15.009 -114.124 1.00 83.00 199 ALA A CA 1
ATOM 1624 C C . ALA A 1 199 ? 89.417 14.724 -115.595 1.00 83.00 199 ALA A C 1
ATOM 1626 O O . ALA A 1 199 ? 90.230 15.019 -116.466 1.00 83.00 199 ALA A O 1
ATOM 1627 N N . VAL A 1 200 ? 88.208 14.218 -115.879 1.00 78.38 200 VAL A N 1
ATOM 1628 C CA . VAL A 1 200 ? 87.725 13.900 -117.239 1.00 78.38 200 VAL A CA 1
ATOM 1629 C C . VAL A 1 200 ? 87.572 15.151 -118.111 1.00 78.38 200 VAL A C 1
ATOM 1631 O O . VAL A 1 200 ? 87.938 15.137 -119.287 1.00 78.38 200 VAL A O 1
ATOM 1634 N N . THR A 1 201 ? 87.055 16.253 -117.562 1.00 76.44 201 THR A N 1
ATOM 1635 C CA . THR A 1 201 ? 86.880 17.511 -118.314 1.00 76.44 201 THR A CA 1
ATOM 1636 C C . THR A 1 201 ? 88.207 18.201 -118.632 1.00 76.44 201 THR A C 1
ATOM 1638 O O . THR A 1 201 ? 88.298 18.874 -119.658 1.00 76.44 201 THR A O 1
ATOM 1641 N N . ASN A 1 202 ? 89.242 17.979 -117.817 1.00 76.62 202 ASN A N 1
ATOM 1642 C CA . ASN A 1 202 ? 90.600 18.486 -118.026 1.00 76.62 202 ASN A CA 1
ATOM 1643 C C . ASN A 1 202 ? 91.500 17.526 -118.848 1.00 76.62 202 ASN A C 1
ATOM 1645 O O . ASN A 1 202 ? 92.709 17.740 -118.951 1.00 76.62 202 ASN A O 1
ATOM 1649 N N . MET A 1 203 ? 90.944 16.458 -119.441 1.00 78.38 203 MET A N 1
ATOM 1650 C CA . MET A 1 203 ? 91.684 15.571 -120.351 1.00 78.38 203 MET A CA 1
ATOM 1651 C C . MET A 1 203 ? 91.900 16.213 -121.728 1.00 78.38 203 MET A C 1
ATOM 1653 O O . MET A 1 203 ? 91.008 16.829 -122.311 1.00 78.38 203 MET A O 1
ATOM 1657 N N . ASN A 1 204 ? 93.079 15.976 -122.298 1.00 76.38 204 ASN A N 1
ATOM 1658 C CA . ASN A 1 204 ? 93.417 16.326 -123.676 1.00 76.38 204 ASN A CA 1
ATOM 1659 C C . ASN A 1 204 ? 92.535 15.559 -124.692 1.00 76.38 204 ASN A C 1
ATOM 1661 O O . ASN A 1 204 ? 92.195 14.396 -124.487 1.00 76.38 204 ASN A O 1
ATOM 1665 N N . GLU A 1 205 ? 92.194 16.186 -125.824 1.00 72.88 205 GLU A N 1
ATOM 1666 C CA . GLU A 1 205 ? 91.200 15.688 -126.802 1.00 72.88 205 GLU A CA 1
ATOM 1667 C C . GLU A 1 205 ? 91.549 14.342 -127.474 1.00 72.88 205 GLU A C 1
ATOM 1669 O O . GLU A 1 205 ? 90.676 13.683 -128.044 1.00 72.88 205 GLU A O 1
ATOM 1674 N N . LYS A 1 206 ? 92.809 13.887 -127.409 1.00 71.12 206 LYS A N 1
ATOM 1675 C CA . LYS A 1 206 ? 93.157 12.501 -127.782 1.00 71.12 206 LYS A CA 1
ATOM 1676 C C . LYS A 1 206 ? 92.723 11.507 -126.708 1.00 71.12 206 LYS A C 1
ATOM 1678 O O . LYS A 1 206 ? 92.044 10.532 -127.016 1.00 71.12 206 LYS A O 1
ATOM 1683 N N . ASP A 1 207 ? 93.087 11.780 -125.462 1.00 72.12 207 ASP A N 1
ATOM 1684 C CA . ASP A 1 207 ? 92.889 10.880 -124.325 1.00 72.12 207 ASP A CA 1
ATOM 1685 C C . ASP A 1 207 ? 91.408 10.814 -123.936 1.00 72.12 207 ASP A C 1
ATOM 1687 O O . ASP A 1 207 ? 90.874 9.738 -123.682 1.00 72.12 207 ASP A O 1
ATOM 1691 N N . LYS A 1 208 ? 90.709 11.950 -124.019 1.00 71.25 208 LYS A N 1
ATOM 1692 C CA . LYS A 1 208 ? 89.253 12.070 -123.876 1.00 71.25 208 LYS A CA 1
ATOM 1693 C C . LYS A 1 208 ? 88.494 11.176 -124.863 1.00 71.25 208 LYS A C 1
ATOM 1695 O O . LYS A 1 208 ? 87.559 10.488 -124.467 1.00 71.25 208 LYS A O 1
ATOM 1700 N N . ARG A 1 209 ? 88.934 11.115 -126.129 1.00 68.44 209 ARG A N 1
ATOM 1701 C CA . ARG A 1 209 ? 88.322 10.250 -127.153 1.00 68.44 209 ARG A CA 1
ATOM 1702 C C . ARG A 1 209 ? 88.513 8.764 -126.836 1.00 68.44 209 ARG A C 1
ATOM 1704 O O . ARG A 1 209 ? 87.581 7.992 -127.014 1.00 68.44 209 ARG A O 1
ATOM 1711 N N . VAL A 1 210 ? 89.685 8.380 -126.322 1.00 70.12 210 VAL A N 1
ATOM 1712 C CA . VAL A 1 210 ? 89.953 7.010 -125.846 1.00 70.12 210 VAL A CA 1
ATOM 1713 C C . VAL A 1 210 ? 89.087 6.678 -124.627 1.00 70.12 210 VAL A C 1
ATOM 1715 O O . VAL A 1 210 ? 88.490 5.607 -124.582 1.00 70.12 210 VAL A O 1
ATOM 1718 N N . PHE A 1 211 ? 88.959 7.600 -123.670 1.00 72.06 211 PHE A N 1
ATOM 1719 C CA . PHE A 1 211 ? 88.158 7.402 -122.459 1.00 72.06 211 PHE A CA 1
ATOM 1720 C C . PHE A 1 211 ? 86.662 7.229 -122.773 1.00 72.06 211 PHE A C 1
ATOM 1722 O O . PHE A 1 211 ? 86.030 6.315 -122.249 1.00 72.06 211 PHE A O 1
ATOM 1729 N N . SER A 1 212 ? 86.108 8.033 -123.691 1.00 70.69 212 SER A N 1
ATOM 1730 C CA . SER A 1 212 ? 84.733 7.856 -124.186 1.00 70.69 212 SER A CA 1
ATOM 1731 C C . SER A 1 212 ? 84.527 6.507 -124.883 1.00 70.69 212 SER A C 1
ATOM 1733 O O . SER A 1 212 ? 83.540 5.837 -124.597 1.00 70.69 212 SER A O 1
ATOM 1735 N N . SER A 1 213 ? 85.471 6.060 -125.722 1.00 66.56 213 SER A N 1
ATOM 1736 C CA . SER A 1 213 ? 85.390 4.742 -126.375 1.00 66.56 213 SER A CA 1
ATOM 1737 C C . SER A 1 213 ? 85.469 3.560 -125.400 1.00 66.56 213 SER A C 1
ATOM 1739 O O . SER A 1 213 ? 84.965 2.487 -125.714 1.00 66.56 213 SER A O 1
ATOM 1741 N N . ILE A 1 214 ? 86.091 3.737 -124.229 1.00 65.56 214 ILE A N 1
ATOM 1742 C CA . ILE A 1 214 ? 86.111 2.722 -123.164 1.00 65.56 214 ILE A CA 1
ATOM 1743 C C . ILE A 1 214 ? 84.781 2.721 -122.395 1.00 65.56 214 ILE A C 1
ATOM 1745 O O . ILE A 1 214 ? 84.256 1.647 -122.115 1.00 65.56 214 ILE A O 1
ATOM 1749 N N . LEU A 1 215 ? 84.202 3.895 -122.106 1.00 66.12 215 LEU A N 1
ATOM 1750 C CA . LEU A 1 215 ? 82.910 3.994 -121.411 1.00 66.12 215 LEU A CA 1
ATOM 1751 C C . LEU A 1 215 ? 81.737 3.449 -122.243 1.00 66.12 215 LEU A C 1
ATOM 1753 O O . LEU A 1 215 ? 80.889 2.750 -121.699 1.00 66.12 215 LEU A O 1
ATOM 1757 N N . GLU A 1 216 ? 81.695 3.723 -123.551 1.00 54.66 216 GLU A N 1
ATOM 1758 C CA . GLU A 1 216 ? 80.676 3.156 -124.456 1.00 54.66 216 GLU A CA 1
ATOM 1759 C C . GLU A 1 216 ? 80.848 1.642 -124.681 1.00 54.66 216 GLU A C 1
ATOM 1761 O O . GLU A 1 216 ? 79.931 0.978 -125.160 1.00 54.66 216 GLU A O 1
ATOM 1766 N N . GLY A 1 217 ? 82.005 1.081 -124.313 1.00 53.72 217 GLY A N 1
ATOM 1767 C CA . GLY A 1 217 ? 82.272 -0.355 -124.341 1.00 53.72 217 GLY A CA 1
ATOM 1768 C C . GLY A 1 217 ? 81.816 -1.115 -123.092 1.00 53.72 217 GLY A C 1
ATOM 1769 O O . GLY A 1 217 ? 82.032 -2.326 -123.037 1.00 53.72 217 GLY A O 1
ATOM 1770 N N . GLN A 1 218 ? 81.230 -0.445 -122.088 1.00 43.88 218 GLN A N 1
ATOM 1771 C CA . GLN A 1 218 ? 80.879 -1.070 -120.812 1.00 43.88 218 GLN A CA 1
ATOM 1772 C C . GLN A 1 218 ? 79.364 -1.229 -120.615 1.00 43.88 218 GLN A C 1
ATOM 1774 O O . GLN A 1 218 ? 78.567 -0.312 -120.800 1.00 43.88 218 GLN A O 1
ATOM 1779 N N . GLU A 1 219 ? 78.995 -2.456 -120.258 1.00 42.38 219 GLU A N 1
ATOM 1780 C CA . GLU A 1 219 ? 77.642 -3.005 -120.246 1.00 42.38 219 GLU A CA 1
ATOM 1781 C C . GLU A 1 219 ? 76.676 -2.276 -119.294 1.00 42.38 219 GLU A C 1
ATOM 1783 O O . GLU A 1 219 ? 77.053 -1.798 -118.221 1.00 42.38 219 GLU A O 1
ATOM 1788 N N . VAL A 1 220 ? 75.399 -2.215 -119.688 1.00 40.78 220 VAL A N 1
ATOM 1789 C CA . VAL A 1 220 ? 74.314 -1.636 -118.883 1.00 40.78 220 VAL A CA 1
ATOM 1790 C C . VAL A 1 220 ? 74.220 -2.372 -117.547 1.00 40.78 220 VAL A C 1
ATOM 1792 O O . VAL A 1 220 ? 73.949 -3.570 -117.517 1.00 40.78 220 VAL A O 1
ATOM 1795 N N . CYS A 1 221 ? 74.367 -1.648 -116.435 1.00 41.84 221 CYS A N 1
ATOM 1796 C CA . CYS A 1 221 ? 74.119 -2.209 -115.110 1.00 41.84 221 CYS A CA 1
ATOM 1797 C C . CYS A 1 221 ? 72.618 -2.511 -114.960 1.00 41.84 221 CYS A C 1
ATOM 1799 O O . CYS A 1 221 ? 71.804 -1.610 -114.738 1.00 41.84 221 CYS A O 1
ATOM 1801 N N . ALA A 1 222 ? 72.245 -3.776 -115.150 1.00 39.50 222 ALA A N 1
ATOM 1802 C CA . ALA A 1 222 ? 70.870 -4.231 -115.034 1.00 39.5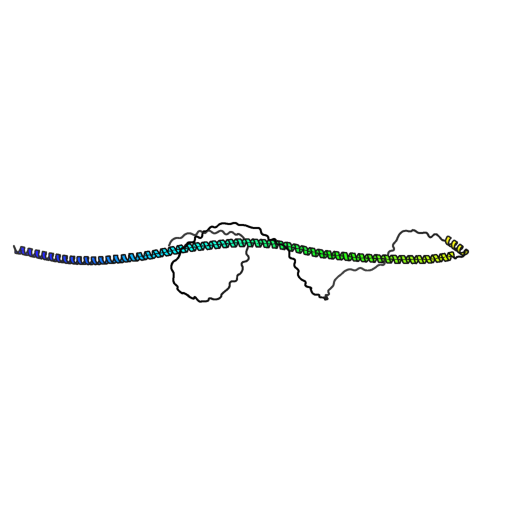0 222 ALA A CA 1
ATOM 1803 C C . ALA A 1 222 ? 70.392 -4.133 -113.576 1.00 39.50 222 ALA A C 1
ATOM 1805 O O . ALA A 1 222 ? 71.017 -4.676 -112.667 1.00 39.50 222 ALA A O 1
ATOM 1806 N N . MET A 1 223 ? 69.246 -3.484 -113.351 1.00 46.22 223 MET A N 1
ATOM 1807 C CA . MET A 1 223 ? 68.527 -3.611 -112.081 1.00 46.22 223 MET A CA 1
ATOM 1808 C C . MET A 1 223 ? 67.911 -5.010 -111.990 1.00 46.22 223 MET A C 1
ATOM 1810 O O . MET A 1 223 ? 66.804 -5.246 -112.478 1.00 46.22 223 MET A O 1
A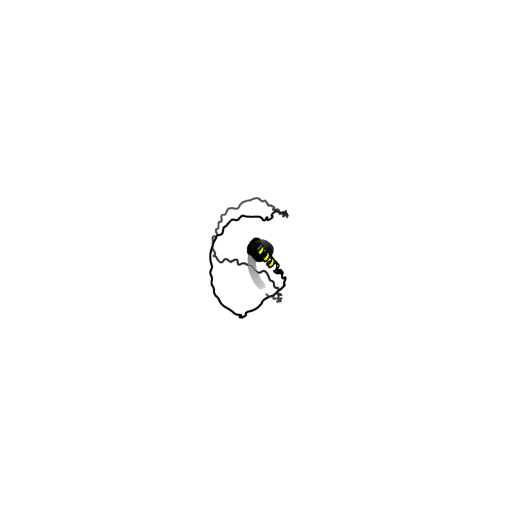TOM 1814 N N . GLU A 1 224 ? 68.614 -5.939 -111.346 1.00 39.94 224 GLU A N 1
ATOM 1815 C CA . GLU A 1 224 ? 68.029 -7.221 -110.967 1.00 39.94 224 GLU A CA 1
ATOM 1816 C C . GLU A 1 224 ? 66.938 -7.009 -109.912 1.00 39.94 224 GLU A C 1
ATOM 1818 O O . GLU A 1 224 ? 67.185 -6.554 -108.795 1.00 39.94 224 GLU A O 1
ATOM 1823 N N . THR A 1 225 ? 65.707 -7.373 -110.266 1.00 43.41 225 THR A N 1
ATOM 1824 C CA . THR A 1 225 ? 64.621 -7.572 -109.303 1.00 43.41 225 THR A CA 1
ATOM 1825 C C . THR A 1 225 ? 64.447 -9.071 -109.082 1.00 43.41 225 THR A C 1
ATOM 1827 O O . THR A 1 225 ? 63.814 -9.762 -109.877 1.00 43.41 225 THR A O 1
ATOM 1830 N N . THR A 1 226 ? 65.010 -9.590 -107.991 1.00 34.50 226 THR A N 1
ATOM 1831 C CA . THR A 1 226 ? 64.830 -10.985 -107.563 1.00 34.50 226 THR A CA 1
ATOM 1832 C C . THR A 1 226 ? 64.194 -11.059 -106.176 1.00 34.50 226 THR A C 1
ATOM 1834 O O . THR A 1 226 ? 64.427 -10.233 -105.294 1.00 34.50 226 THR A O 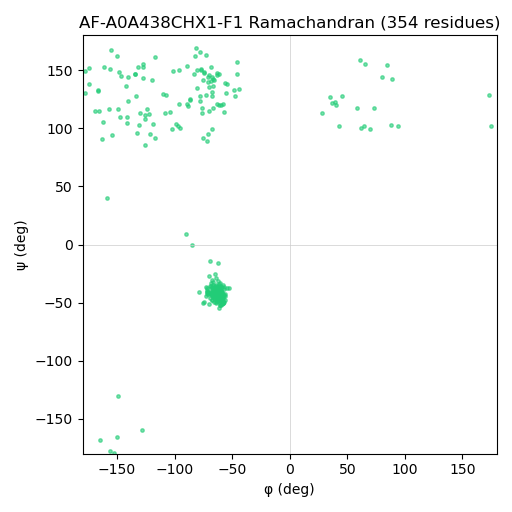1
ATOM 1837 N N . LYS A 1 227 ? 63.304 -12.039 -106.017 1.00 41.69 227 LYS A N 1
ATOM 1838 C CA . LYS A 1 227 ? 62.464 -12.256 -104.837 1.00 41.69 227 LYS A CA 1
ATOM 1839 C C . LYS A 1 227 ? 63.014 -13.371 -103.941 1.00 41.69 227 LYS A C 1
ATOM 1841 O O . LYS A 1 227 ? 63.456 -14.392 -104.446 1.00 41.69 227 LYS A O 1
ATOM 1846 N N . GLU A 1 228 ? 62.746 -13.197 -102.645 1.00 36.38 228 GLU A N 1
ATOM 1847 C CA . GLU A 1 228 ? 62.337 -14.230 -101.671 1.00 36.38 228 GLU A CA 1
ATOM 1848 C C . GLU A 1 228 ? 63.347 -15.278 -101.133 1.00 36.38 228 GLU A C 1
ATOM 1850 O O . GLU A 1 228 ? 63.737 -16.211 -101.821 1.00 36.38 228 GLU A O 1
ATOM 1855 N N . TYR A 1 229 ? 63.543 -15.197 -99.800 1.00 36.28 229 TYR A N 1
ATOM 1856 C CA . TYR A 1 229 ? 63.934 -16.255 -98.839 1.00 36.28 229 TYR A CA 1
ATOM 1857 C C . TYR A 1 229 ? 65.353 -16.880 -99.002 1.00 36.28 229 TYR A C 1
ATOM 1859 O O . TYR A 1 229 ? 65.960 -16.812 -100.056 1.00 36.28 229 TYR A O 1
ATOM 1867 N N . SER A 1 230 ? 66.000 -17.457 -97.977 1.00 38.25 230 SER A N 1
ATOM 1868 C CA . SER A 1 230 ? 65.502 -18.074 -96.736 1.00 38.25 230 SER A CA 1
ATOM 1869 C C . SER A 1 230 ? 66.535 -18.093 -95.577 1.00 38.25 230 SER A C 1
ATOM 1871 O O . SER A 1 230 ? 67.643 -17.576 -95.681 1.00 38.25 230 SER A O 1
ATOM 1873 N N . ARG A 1 231 ? 66.112 -18.690 -94.450 1.00 42.31 231 ARG A N 1
ATOM 1874 C CA . ARG A 1 231 ? 66.865 -19.032 -93.224 1.00 42.31 231 ARG A CA 1
ATOM 1875 C C . ARG A 1 231 ? 68.230 -19.699 -93.451 1.00 42.31 231 ARG A C 1
ATOM 1877 O O . ARG A 1 231 ? 68.390 -20.478 -94.384 1.00 42.31 231 ARG A O 1
ATOM 1884 N N . ILE A 1 232 ? 69.090 -19.574 -92.437 1.00 40.69 232 ILE A N 1
ATOM 1885 C CA . ILE A 1 232 ? 70.044 -20.618 -92.032 1.00 40.69 232 ILE A CA 1
ATOM 1886 C C . ILE A 1 232 ? 69.836 -20.893 -90.529 1.00 40.69 232 ILE A C 1
ATOM 1888 O O . ILE A 1 232 ? 70.112 -20.029 -89.698 1.00 40.69 232 ILE A O 1
ATOM 1892 N N . ASP A 1 233 ? 69.320 -22.082 -90.208 1.00 37.41 233 ASP A N 1
ATOM 1893 C CA . ASP A 1 233 ? 69.567 -22.801 -88.943 1.00 37.41 233 ASP A CA 1
ATOM 1894 C C . ASP A 1 233 ? 70.989 -23.452 -89.053 1.00 37.41 233 ASP A C 1
ATOM 1896 O O . ASP A 1 233 ? 71.535 -23.504 -90.150 1.00 37.41 233 ASP A O 1
ATOM 1900 N N . GLU A 1 234 ? 71.716 -23.964 -88.049 1.00 37.75 234 GLU A N 1
ATOM 1901 C CA . GLU A 1 234 ? 71.286 -24.828 -86.946 1.00 37.75 234 GLU A CA 1
ATOM 1902 C C . GLU A 1 234 ? 72.464 -25.142 -85.959 1.00 37.75 234 GLU A C 1
ATOM 1904 O O . GLU A 1 234 ? 73.617 -25.226 -86.370 1.00 37.75 234 GLU A O 1
ATOM 1909 N N . VAL A 1 235 ? 72.144 -25.338 -84.666 1.00 38.00 235 VAL A N 1
ATOM 1910 C CA . VAL A 1 235 ? 72.758 -26.222 -83.621 1.00 38.00 235 VAL A CA 1
ATOM 1911 C C . VAL A 1 235 ? 74.289 -26.345 -83.377 1.00 38.00 235 VAL A C 1
ATOM 1913 O O . VAL A 1 235 ? 75.048 -26.860 -84.189 1.00 38.00 235 VAL A O 1
ATOM 1916 N N . VAL A 1 236 ? 74.670 -26.151 -82.095 1.00 35.25 236 VAL A N 1
ATOM 1917 C CA . VAL A 1 236 ? 75.509 -27.088 -81.292 1.00 35.25 236 VAL A CA 1
ATOM 1918 C C . VAL A 1 236 ? 74.842 -27.298 -79.913 1.00 35.25 236 VAL A C 1
ATOM 1920 O O . VAL A 1 236 ? 74.071 -26.453 -79.461 1.00 35.25 236 VAL A O 1
ATOM 1923 N N . GLN A 1 237 ? 75.076 -28.450 -79.270 1.00 40.84 237 GLN A N 1
ATOM 1924 C CA . GLN A 1 237 ? 74.155 -29.098 -78.323 1.00 40.84 237 GLN A CA 1
ATOM 1925 C C . GLN A 1 237 ? 74.778 -29.446 -76.949 1.00 40.84 237 GLN A C 1
ATOM 1927 O O . GLN A 1 237 ? 75.971 -29.720 -76.862 1.00 40.84 237 GLN A O 1
ATOM 1932 N N . GLY A 1 238 ? 73.934 -29.545 -75.906 1.00 30.12 238 GLY A N 1
ATOM 1933 C CA . GLY A 1 238 ? 74.246 -30.116 -74.574 1.00 30.12 238 GLY A CA 1
ATOM 1934 C C . GLY A 1 238 ? 74.817 -29.118 -73.546 1.00 30.12 238 GLY A C 1
ATOM 1935 O O . GLY A 1 238 ? 75.617 -28.265 -73.896 1.00 30.12 238 GLY A O 1
ATOM 1936 N N . SER A 1 239 ? 74.496 -29.149 -72.245 1.00 31.80 239 SER A N 1
ATOM 1937 C CA . SER A 1 239 ? 73.593 -29.989 -71.417 1.00 31.80 239 SER A CA 1
ATOM 1938 C C . SER A 1 239 ? 73.127 -29.140 -70.194 1.00 31.80 239 SER A C 1
ATOM 1940 O O . SER A 1 239 ? 73.542 -27.990 -70.095 1.00 31.80 239 SER A O 1
ATOM 1942 N N . ARG A 1 240 ? 72.311 -29.558 -69.208 1.00 30.98 240 ARG A N 1
ATOM 1943 C CA . ARG A 1 240 ? 71.758 -30.865 -68.781 1.00 30.98 240 ARG A CA 1
ATOM 1944 C C . ARG A 1 240 ? 70.441 -30.640 -67.993 1.00 30.98 240 ARG A C 1
ATOM 1946 O O . ARG A 1 240 ? 70.161 -29.524 -67.572 1.00 30.98 240 ARG A O 1
ATOM 1953 N N . GLU A 1 241 ? 69.672 -31.700 -67.748 1.00 32.72 241 GLU A N 1
ATOM 1954 C CA . GLU A 1 241 ? 68.568 -31.753 -66.771 1.00 32.72 241 GLU A CA 1
ATOM 1955 C C . GLU A 1 241 ? 69.046 -31.538 -65.316 1.00 32.72 241 GLU A C 1
ATOM 1957 O O . GLU A 1 241 ? 70.119 -32.037 -64.974 1.00 32.72 241 GLU A O 1
ATOM 1962 N N . THR A 1 242 ? 68.213 -30.924 -64.455 1.00 30.16 242 THR A N 1
ATOM 1963 C CA . THR A 1 242 ? 67.741 -31.512 -63.170 1.00 30.16 242 THR A CA 1
ATOM 1964 C C . THR A 1 242 ? 66.680 -30.661 -62.444 1.00 30.16 242 THR A C 1
ATOM 1966 O O . THR A 1 242 ? 66.628 -29.438 -62.525 1.00 30.16 242 THR A O 1
ATOM 1969 N N . SER A 1 243 ? 65.846 -31.373 -61.686 1.00 37.94 243 SER A N 1
ATOM 1970 C CA . SER A 1 243 ? 64.886 -30.983 -60.636 1.00 37.94 243 SER A CA 1
ATOM 1971 C C . SER A 1 243 ? 64.820 -32.204 -59.677 1.00 37.94 243 SER A C 1
ATOM 1973 O O . SER A 1 243 ? 65.216 -33.277 -60.150 1.00 37.94 243 SER A O 1
ATOM 1975 N N . PRO A 1 244 ? 64.334 -32.182 -58.408 1.00 58.81 244 PRO A N 1
ATOM 1976 C CA . PRO A 1 244 ? 63.860 -31.101 -57.518 1.00 58.81 244 PRO A CA 1
ATOM 1977 C C . PRO A 1 244 ? 64.541 -31.128 -56.103 1.00 58.81 244 PRO A C 1
ATOM 1979 O O . PRO A 1 244 ? 65.542 -31.808 -55.909 1.00 58.81 244 PRO A O 1
ATOM 1982 N N . HIS A 1 245 ? 63.898 -30.483 -55.104 1.00 31.80 245 HIS A N 1
ATOM 1983 C CA . HIS A 1 245 ? 64.017 -30.642 -53.626 1.00 31.80 245 HIS A CA 1
ATOM 1984 C C . HIS A 1 245 ? 65.130 -29.881 -52.861 1.00 31.80 245 HIS A C 1
ATOM 1986 O O . HIS A 1 245 ? 66.179 -29.610 -53.424 1.00 31.80 245 HIS A O 1
ATOM 1992 N N . LYS A 1 246 ? 65.006 -29.572 -51.548 1.00 34.06 246 LYS A N 1
ATOM 1993 C CA . LYS A 1 246 ? 63.855 -29.294 -50.629 1.00 34.06 246 LYS A CA 1
ATOM 1994 C C . LYS A 1 246 ? 64.428 -28.952 -49.230 1.00 34.06 246 LYS A C 1
ATOM 1996 O O . LYS A 1 246 ? 65.144 -29.793 -48.704 1.00 34.06 246 LYS A O 1
ATOM 2001 N N . ALA A 1 247 ? 63.986 -27.852 -48.595 1.00 28.11 247 ALA A N 1
ATOM 2002 C CA . ALA A 1 247 ? 64.372 -27.432 -47.224 1.00 28.11 247 ALA A CA 1
ATOM 2003 C C . ALA A 1 247 ? 65.894 -27.147 -47.056 1.00 28.11 247 ALA A C 1
ATOM 2005 O O . ALA A 1 247 ? 66.686 -27.568 -47.889 1.00 28.11 247 ALA A O 1
ATOM 2006 N N . SER A 1 248 ? 66.394 -26.397 -46.076 1.00 33.72 248 SER A N 1
ATOM 2007 C CA . SER A 1 248 ? 65.802 -25.584 -44.995 1.00 33.72 248 SER A CA 1
ATOM 2008 C C . SER A 1 248 ? 66.785 -24.403 -44.701 1.00 33.72 248 SER A C 1
ATOM 2010 O O . SER A 1 248 ? 67.611 -24.118 -45.565 1.00 33.72 248 SER A O 1
ATOM 2012 N N . GLU A 1 249 ? 66.775 -23.600 -43.628 1.00 29.80 249 GLU A N 1
ATOM 2013 C CA . GLU A 1 249 ? 66.076 -23.636 -42.329 1.00 29.80 249 GLU A CA 1
ATOM 2014 C C . GLU A 1 249 ? 65.798 -22.196 -41.812 1.00 29.80 249 GLU A C 1
ATOM 2016 O O . GLU A 1 249 ? 65.239 -21.386 -42.551 1.00 29.80 249 GLU A O 1
ATOM 2021 N N . GLU A 1 250 ? 66.136 -21.882 -40.560 1.00 35.09 250 GLU A N 1
ATOM 2022 C CA . GLU A 1 250 ? 65.911 -20.614 -39.846 1.00 35.09 250 GLU A CA 1
ATOM 2023 C C . GLU A 1 250 ? 67.142 -19.682 -39.893 1.00 35.09 250 GLU A C 1
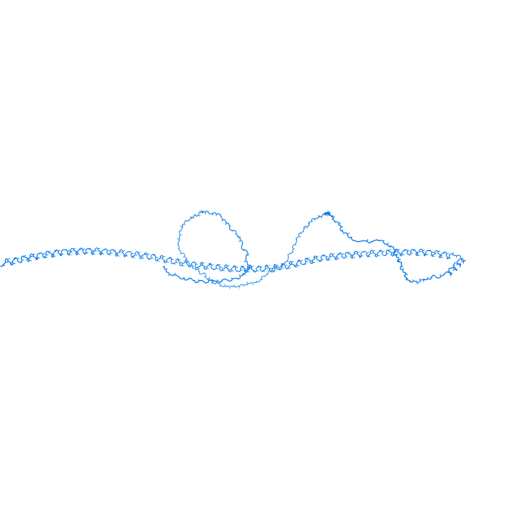ATOM 2025 O O . GLU A 1 250 ? 68.270 -20.165 -39.859 1.00 35.09 250 GLU A O 1
ATOM 2030 N N . ASP A 1 251 ? 66.941 -18.356 -39.848 1.00 31.89 251 ASP A N 1
ATOM 2031 C CA . ASP A 1 251 ? 67.442 -17.607 -38.682 1.00 31.89 251 ASP A CA 1
ATOM 2032 C C . ASP A 1 251 ? 66.689 -16.281 -38.442 1.00 31.89 251 ASP A C 1
ATOM 2034 O O . ASP A 1 251 ? 66.143 -15.644 -39.349 1.00 31.89 251 ASP A O 1
ATOM 2038 N N . VAL A 1 252 ? 66.654 -15.883 -37.175 1.00 41.62 252 VAL A N 1
ATOM 2039 C CA . VAL A 1 252 ? 66.027 -14.672 -36.635 1.00 41.62 252 VAL A CA 1
ATOM 2040 C C . VAL A 1 252 ? 66.985 -13.487 -36.797 1.00 41.62 252 VAL A C 1
ATOM 2042 O O . VAL A 1 252 ? 68.184 -13.672 -36.638 1.00 41.62 252 VAL A O 1
ATOM 2045 N N . ASN A 1 253 ? 66.493 -12.255 -37.019 1.00 38.28 253 ASN A N 1
ATOM 2046 C CA . ASN A 1 253 ? 67.025 -11.078 -36.301 1.00 38.28 253 ASN A CA 1
ATOM 2047 C C . ASN A 1 253 ? 66.207 -9.781 -36.453 1.00 38.28 253 ASN A C 1
ATOM 2049 O O . ASN A 1 253 ? 66.132 -9.138 -37.497 1.00 38.28 253 ASN A O 1
ATOM 2053 N N . THR A 1 254 ? 65.677 -9.376 -35.305 1.00 38.94 254 THR A N 1
ATOM 2054 C CA . THR A 1 254 ? 65.263 -8.040 -34.870 1.00 38.94 254 THR A CA 1
ATOM 2055 C C . THR A 1 254 ? 66.259 -6.919 -35.212 1.00 38.94 254 THR A C 1
ATOM 2057 O O . THR A 1 254 ? 67.420 -7.020 -34.828 1.00 38.94 254 THR A O 1
ATOM 2060 N N . ALA A 1 255 ? 65.790 -5.784 -35.759 1.00 30.67 255 ALA A N 1
ATOM 2061 C CA . ALA A 1 255 ? 66.357 -4.447 -35.486 1.00 30.67 255 ALA A CA 1
ATOM 2062 C C . ALA A 1 255 ? 65.440 -3.297 -35.965 1.00 30.67 255 ALA A C 1
ATOM 2064 O O . ALA A 1 255 ? 64.990 -3.284 -37.109 1.00 30.67 255 ALA A O 1
ATOM 2065 N N . SER A 1 256 ? 65.218 -2.297 -35.104 1.00 40.50 256 SER A N 1
ATOM 2066 C CA . SER A 1 256 ? 64.604 -0.999 -35.457 1.00 40.50 256 SER A CA 1
ATOM 2067 C C . SER A 1 256 ? 65.628 -0.035 -36.083 1.00 40.50 256 SER A C 1
ATOM 2069 O O . SER A 1 256 ? 66.834 -0.264 -35.987 1.00 40.50 256 SER A O 1
ATOM 2071 N N . PRO A 1 257 ? 65.173 1.097 -36.650 1.00 49.78 257 PRO A N 1
ATOM 2072 C CA . PRO A 1 257 ? 65.283 2.371 -35.910 1.00 49.78 257 PRO A CA 1
ATOM 2073 C C . PRO A 1 257 ? 63.959 3.189 -35.980 1.00 49.78 257 PRO A C 1
ATOM 2075 O O . PRO A 1 257 ? 63.181 3.019 -36.909 1.00 49.78 257 PRO A O 1
ATOM 2078 N N . VAL A 1 258 ? 63.514 3.974 -34.981 1.00 30.88 258 VAL A N 1
ATOM 2079 C CA . VAL A 1 258 ? 64.141 5.173 -34.364 1.00 30.88 258 VAL A CA 1
ATOM 2080 C C . VAL A 1 258 ? 64.381 6.248 -35.455 1.00 30.88 258 VAL A C 1
ATOM 2082 O O . VAL A 1 258 ? 65.121 5.995 -36.389 1.00 30.88 258 VAL A O 1
ATOM 2085 N N . SER A 1 259 ? 63.805 7.461 -35.460 1.00 33.94 259 SER A N 1
ATOM 2086 C CA . SER A 1 259 ? 63.250 8.303 -34.384 1.00 33.94 259 SER A CA 1
ATOM 2087 C C . SER A 1 259 ? 62.359 9.451 -34.932 1.00 33.94 259 SER A C 1
ATOM 2089 O O . SER A 1 259 ? 62.132 9.520 -36.133 1.00 33.94 259 SER A O 1
ATOM 2091 N N . GLN A 1 260 ? 62.003 10.413 -34.057 1.00 35.47 260 GLN A N 1
ATOM 2092 C CA . GLN A 1 260 ? 61.279 11.698 -34.271 1.00 35.47 260 GLN A CA 1
ATOM 2093 C C . GLN A 1 260 ? 59.739 11.589 -34.195 1.00 35.47 260 GLN A C 1
ATOM 2095 O O . GLN A 1 260 ? 59.107 11.032 -35.079 1.00 35.47 260 GLN A O 1
ATOM 2100 N N . LYS A 1 261 ? 59.050 11.986 -33.111 1.00 33.81 261 LYS A N 1
ATOM 2101 C CA . LYS A 1 261 ? 59.034 13.255 -32.336 1.00 33.81 261 LYS A CA 1
ATOM 2102 C C . LYS A 1 261 ? 58.521 14.450 -33.147 1.00 33.81 261 LYS A C 1
ATOM 2104 O O . LYS A 1 261 ? 59.301 15.064 -33.860 1.00 33.81 261 LYS A O 1
ATOM 2109 N N . ASN A 1 262 ? 57.261 14.834 -32.908 1.00 34.81 262 ASN A N 1
ATOM 2110 C CA . ASN A 1 262 ? 56.834 16.219 -32.658 1.00 34.81 262 ASN A CA 1
ATOM 2111 C C . ASN A 1 262 ? 55.445 16.249 -31.980 1.00 34.81 262 ASN A C 1
ATOM 2113 O O . ASN A 1 262 ? 54.675 15.299 -32.090 1.00 34.81 262 ASN A O 1
ATOM 2117 N N . ASN A 1 263 ? 55.186 17.309 -31.208 1.00 35.78 263 ASN A N 1
ATOM 2118 C CA . ASN A 1 263 ? 54.075 17.429 -30.248 1.00 35.78 263 ASN A CA 1
ATOM 2119 C C . ASN A 1 263 ? 52.729 17.842 -30.887 1.00 35.78 263 ASN A C 1
ATOM 2121 O O . ASN A 1 263 ? 52.727 18.409 -31.981 1.00 35.78 263 ASN A O 1
ATOM 2125 N N . PRO A 1 264 ? 51.589 17.636 -30.192 1.00 42.12 264 PRO A N 1
ATOM 2126 C CA . PRO A 1 264 ? 50.285 18.114 -30.645 1.00 42.12 264 PRO A CA 1
ATOM 2127 C C . PRO A 1 264 ? 50.128 19.631 -30.461 1.00 42.12 264 PRO A C 1
ATOM 2129 O O . PRO A 1 264 ? 50.612 20.207 -29.486 1.00 42.12 264 PRO A O 1
ATOM 2132 N N . VAL A 1 265 ? 49.378 20.261 -31.369 1.00 33.34 265 VAL A N 1
ATOM 2133 C CA . VAL A 1 265 ? 48.887 21.638 -31.223 1.00 33.34 265 VAL A CA 1
ATOM 2134 C C . VAL A 1 265 ? 47.405 21.583 -30.867 1.00 33.34 265 VAL A C 1
ATOM 2136 O O . VAL A 1 265 ? 46.581 21.163 -31.677 1.00 33.34 265 VAL A O 1
ATOM 2139 N N . SER A 1 266 ? 47.068 22.022 -29.656 1.00 36.28 266 SER A N 1
ATOM 2140 C CA . SER A 1 266 ? 45.689 22.336 -29.281 1.00 36.28 266 SER A CA 1
ATOM 2141 C C . SER A 1 266 ? 45.186 23.539 -30.073 1.00 36.28 266 SER A C 1
ATOM 2143 O O . SER A 1 266 ? 45.918 24.515 -30.221 1.00 36.28 266 SER A O 1
ATOM 2145 N N . ASN A 1 267 ? 43.914 23.533 -30.472 1.00 37.34 267 ASN A N 1
ATOM 2146 C CA . ASN A 1 267 ? 43.152 24.769 -30.637 1.00 37.34 267 ASN A CA 1
ATOM 2147 C C . ASN A 1 267 ? 41.661 24.553 -30.337 1.00 37.34 267 ASN A C 1
ATOM 2149 O O . ASN A 1 267 ? 41.129 23.458 -30.513 1.00 37.34 267 ASN A O 1
ATOM 2153 N N . ALA A 1 268 ? 41.036 25.613 -29.821 1.00 35.56 268 ALA A N 1
ATOM 2154 C CA . ALA A 1 268 ? 39.650 25.683 -29.353 1.00 35.56 268 ALA A CA 1
ATOM 2155 C C . ALA A 1 268 ? 38.644 25.273 -30.452 1.00 35.56 268 ALA A C 1
ATOM 2157 O O . ALA A 1 268 ? 38.852 25.548 -31.630 1.00 35.56 268 ALA A O 1
ATOM 2158 N N . VAL A 1 269 ? 37.587 24.516 -30.141 1.00 37.69 269 VAL A N 1
ATOM 2159 C CA . VAL A 1 269 ? 36.314 25.027 -29.586 1.00 37.69 269 VAL A CA 1
ATOM 2160 C C . VAL A 1 269 ? 35.847 26.309 -30.283 1.00 37.69 269 VAL A C 1
ATOM 2162 O O . VAL A 1 269 ? 36.283 27.405 -29.946 1.00 37.69 269 VAL A O 1
ATOM 2165 N N . LEU A 1 270 ? 34.869 26.158 -31.174 1.00 37.75 270 LEU A N 1
ATOM 2166 C CA . LEU A 1 270 ? 33.848 27.169 -31.425 1.00 37.75 270 LEU A CA 1
ATOM 2167 C C . LEU A 1 270 ? 32.515 26.456 -31.673 1.00 37.75 270 LEU A C 1
ATOM 2169 O O . LEU A 1 270 ? 32.466 25.405 -32.313 1.00 37.75 270 LEU A O 1
ATOM 2173 N N . GLU A 1 271 ? 31.459 26.985 -31.064 1.00 36.62 271 GLU A N 1
ATOM 2174 C CA . GLU A 1 271 ? 30.128 26.383 -31.042 1.00 36.62 271 GLU A CA 1
ATOM 2175 C C . GLU A 1 271 ? 29.471 26.398 -32.427 1.00 36.62 271 GLU A C 1
ATOM 2177 O O . GLU A 1 271 ? 29.666 27.326 -33.210 1.00 36.62 271 GLU A O 1
ATOM 2182 N N . ASN A 1 272 ? 28.569 25.446 -32.676 1.00 33.53 272 ASN A N 1
ATOM 2183 C CA . ASN A 1 272 ? 27.429 25.737 -33.537 1.00 33.53 272 ASN A CA 1
ATOM 2184 C C . ASN A 1 272 ? 26.173 25.047 -32.989 1.00 33.53 272 ASN A C 1
ATOM 2186 O O . ASN A 1 272 ? 26.023 23.828 -33.071 1.00 33.53 272 ASN A O 1
ATOM 2190 N N . LYS A 1 273 ? 25.295 25.839 -32.368 1.00 47.78 273 LYS A N 1
ATOM 2191 C CA . LYS A 1 273 ? 23.977 25.397 -31.910 1.00 47.78 273 LYS A CA 1
ATOM 2192 C C . LYS A 1 273 ? 22.995 25.590 -33.055 1.00 47.78 273 LYS A C 1
ATOM 2194 O O . LYS A 1 273 ? 22.773 26.728 -33.448 1.00 47.78 273 LYS A O 1
ATOM 2199 N N . ASN A 1 274 ? 22.373 24.512 -33.523 1.00 43.84 274 ASN A N 1
ATOM 2200 C CA . ASN A 1 274 ? 20.977 24.572 -33.953 1.00 43.84 274 ASN A CA 1
ATOM 2201 C C . ASN A 1 274 ? 20.374 23.176 -34.115 1.00 43.84 274 ASN A C 1
ATOM 2203 O O . ASN A 1 274 ? 20.754 22.432 -35.013 1.00 43.84 274 ASN A O 1
ATOM 2207 N N . PHE A 1 275 ? 19.392 22.870 -33.271 1.00 38.06 275 PHE A N 1
ATOM 2208 C CA . PHE A 1 275 ? 18.223 22.085 -33.652 1.00 38.06 275 PHE A CA 1
ATOM 2209 C C . PHE A 1 275 ? 17.049 22.591 -32.818 1.00 38.06 275 PHE A C 1
ATOM 2211 O O . PHE A 1 275 ? 17.013 22.399 -31.602 1.00 38.06 275 PHE A O 1
ATOM 2218 N N . ASP A 1 276 ? 16.120 23.273 -33.482 1.00 36.25 276 ASP A N 1
ATOM 2219 C CA . ASP A 1 276 ? 14.896 23.774 -32.873 1.00 36.25 276 ASP A CA 1
ATOM 2220 C C . ASP A 1 276 ? 14.033 22.610 -32.374 1.00 36.25 276 ASP A C 1
ATOM 2222 O O . ASP A 1 276 ? 13.599 21.754 -33.147 1.00 36.25 276 ASP A O 1
ATOM 2226 N N . SER A 1 277 ? 13.750 22.598 -31.073 1.00 34.03 277 SER A N 1
ATOM 2227 C CA . SER A 1 277 ? 12.683 21.782 -30.498 1.00 34.03 277 SE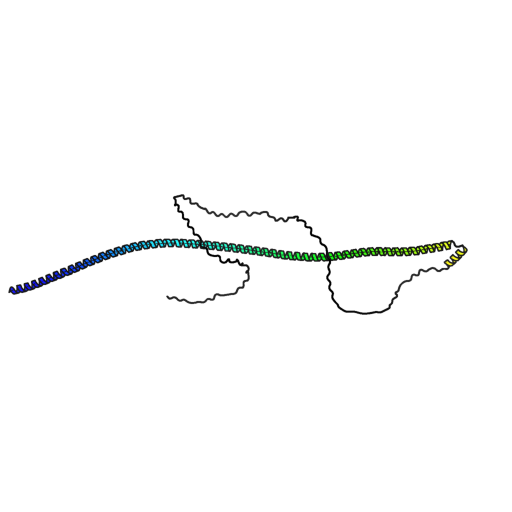R A CA 1
ATOM 2228 C C . SER A 1 277 ? 11.455 22.666 -30.349 1.00 34.03 277 SER A C 1
ATOM 2230 O O . SER A 1 277 ? 11.382 23.466 -29.417 1.00 34.03 277 SER A O 1
ATOM 2232 N N . CYS A 1 278 ? 10.494 22.531 -31.263 1.00 35.72 278 CYS A N 1
ATOM 2233 C CA . CYS A 1 278 ? 9.256 23.301 -31.228 1.00 35.72 278 CYS A CA 1
ATOM 2234 C C . CYS A 1 278 ? 8.509 23.097 -29.901 1.00 35.72 278 CYS A C 1
ATOM 2236 O O . CYS A 1 278 ? 7.984 22.017 -29.636 1.00 35.72 278 CYS A O 1
ATOM 2238 N N . VAL A 1 279 ? 8.407 24.164 -29.111 1.00 38.22 279 VAL A N 1
ATOM 2239 C CA . VAL A 1 279 ? 7.423 24.301 -28.037 1.00 38.22 279 VAL A CA 1
ATOM 2240 C C . VAL A 1 279 ? 6.613 25.551 -28.338 1.00 38.22 279 VAL A C 1
ATOM 2242 O O . VAL A 1 279 ? 7.142 26.655 -28.273 1.00 38.22 279 VAL A O 1
ATOM 2245 N N . SER A 1 280 ? 5.340 25.357 -28.665 1.00 37.41 280 SER A N 1
ATOM 2246 C CA . SER A 1 280 ? 4.295 26.365 -28.504 1.00 37.41 280 SER A CA 1
ATOM 2247 C C . SER A 1 280 ? 2.992 25.665 -28.154 1.00 37.41 280 SER A C 1
ATOM 2249 O O . SER A 1 280 ? 2.736 24.535 -28.572 1.00 37.41 280 SER A O 1
ATOM 2251 N N . GLU A 1 281 ? 2.218 26.337 -27.319 1.00 42.78 281 GLU A N 1
ATOM 2252 C CA . GLU A 1 281 ? 1.111 25.773 -26.561 1.00 42.78 281 GLU A CA 1
ATOM 2253 C C . GLU A 1 281 ? -0.138 25.549 -27.424 1.00 42.78 281 GLU A C 1
ATOM 2255 O O . GLU A 1 281 ? -0.424 26.302 -28.355 1.00 42.78 281 GLU A O 1
ATOM 2260 N N . ALA A 1 282 ? -0.939 24.553 -27.044 1.00 31.64 282 ALA A N 1
ATOM 2261 C CA . ALA A 1 282 ? -2.353 24.494 -27.389 1.00 31.64 282 ALA A CA 1
ATOM 2262 C C . ALA A 1 282 ? -3.149 24.131 -26.130 1.00 31.64 282 ALA A C 1
ATOM 2264 O O . ALA A 1 282 ? -2.825 23.179 -25.419 1.00 31.64 282 ALA A O 1
ATOM 2265 N N . SER A 1 283 ? -4.156 24.947 -25.837 1.00 36.25 283 SER A N 1
ATOM 2266 C CA . SER A 1 283 ? -4.900 24.963 -24.579 1.00 36.25 283 SER A CA 1
ATOM 2267 C C . SER A 1 283 ? -5.796 23.738 -24.379 1.00 36.25 283 SER A C 1
ATOM 2269 O O . SER A 1 283 ? -6.475 23.313 -25.310 1.00 36.25 283 SER A O 1
ATOM 2271 N N . CYS A 1 284 ? -5.943 23.296 -23.127 1.00 29.28 284 CYS A N 1
ATOM 2272 C CA . CYS A 1 284 ? -7.133 22.569 -22.677 1.00 29.28 284 CYS A CA 1
ATOM 2273 C C . CYS A 1 284 ? -7.819 23.355 -21.557 1.00 29.28 284 CYS A C 1
ATOM 2275 O O . CYS A 1 284 ? -7.356 23.399 -20.418 1.00 29.28 284 CYS A O 1
ATOM 2277 N N . SER A 1 285 ? -8.923 24.003 -21.917 1.00 33.72 285 SER A N 1
ATOM 2278 C CA . SER A 1 285 ? -9.785 24.752 -21.007 1.00 33.72 285 SER A CA 1
ATOM 2279 C C . SER A 1 285 ? -10.625 23.823 -20.124 1.00 33.72 285 SER A C 1
ATOM 2281 O O . SER A 1 285 ? -11.056 22.770 -20.578 1.00 33.72 285 SER A O 1
ATOM 2283 N N . LEU A 1 286 ? -10.916 24.292 -18.907 1.00 34.12 286 LEU A N 1
ATOM 2284 C CA . LEU A 1 286 ? -12.163 24.086 -18.151 1.00 34.12 286 LEU A CA 1
ATOM 2285 C C . LEU A 1 286 ? -12.974 22.798 -18.409 1.00 34.12 286 LEU A C 1
ATOM 2287 O O . LEU A 1 286 ? -13.736 22.710 -19.370 1.00 34.12 286 LEU A O 1
ATOM 2291 N N . PHE A 1 287 ? -13.022 21.942 -17.388 1.00 30.16 287 PHE A N 1
ATOM 2292 C CA . PHE A 1 287 ? -14.305 21.390 -16.953 1.00 30.16 287 PHE A CA 1
ATOM 2293 C C . PHE A 1 287 ? -14.491 21.654 -15.460 1.00 30.16 287 PHE A C 1
ATOM 2295 O O . PHE A 1 287 ? -13.818 21.063 -14.618 1.00 30.16 287 PHE A O 1
ATOM 2302 N N . SER A 1 288 ? -15.398 22.575 -15.140 1.00 35.16 288 SER A N 1
ATOM 2303 C CA . SER A 1 288 ? -15.916 22.729 -13.784 1.00 35.16 288 SER A CA 1
ATOM 2304 C C . SER A 1 288 ? -16.797 21.530 -13.453 1.00 35.16 288 SER A C 1
ATOM 2306 O O . SER A 1 288 ? -17.662 21.166 -14.248 1.00 35.16 288 SER A O 1
ATOM 2308 N N . VAL A 1 289 ? -16.642 20.974 -12.254 1.00 33.38 289 VAL A N 1
ATOM 2309 C CA . VAL A 1 289 ? -17.713 20.217 -11.600 1.00 33.38 289 VAL A 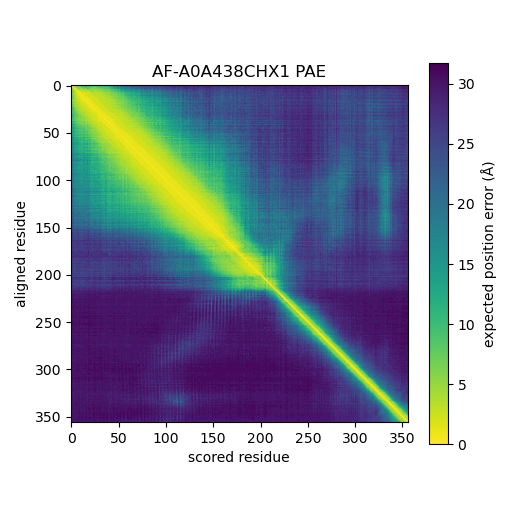CA 1
ATOM 2310 C C . VAL A 1 289 ? -17.942 20.874 -10.250 1.00 33.38 289 VAL A C 1
ATOM 2312 O O . VAL A 1 289 ? -17.038 20.944 -9.419 1.00 33.38 289 VAL A O 1
ATOM 2315 N N . GLU A 1 290 ? -19.138 21.418 -10.067 1.00 36.25 290 GLU A N 1
ATOM 2316 C CA . GLU A 1 290 ? -19.554 22.051 -8.823 1.00 36.25 290 GLU A CA 1
ATOM 2317 C C . GLU A 1 290 ? -19.683 21.001 -7.714 1.00 36.25 290 GLU A C 1
ATOM 2319 O O . GLU A 1 290 ? -20.373 19.994 -7.873 1.00 36.25 290 GLU A O 1
ATOM 2324 N N . SER A 1 291 ? -19.090 21.268 -6.552 1.00 30.89 291 SER A N 1
ATOM 2325 C CA . SER A 1 291 ? -19.478 20.626 -5.296 1.00 30.89 291 SER A CA 1
ATOM 2326 C C . SER A 1 291 ? -19.797 21.698 -4.258 1.00 30.89 291 SER A C 1
ATOM 2328 O O . SER A 1 291 ? -18.970 22.132 -3.460 1.00 30.89 291 SER A O 1
ATOM 2330 N N . VAL A 1 292 ? -21.051 22.150 -4.291 1.00 39.25 292 VAL A N 1
ATOM 2331 C CA . VAL A 1 292 ? -21.623 22.988 -3.236 1.00 39.25 292 VAL A CA 1
ATOM 2332 C C . VAL A 1 292 ? -21.612 22.195 -1.928 1.00 39.25 292 VAL A C 1
ATOM 2334 O O . VAL A 1 292 ? -22.267 21.161 -1.824 1.00 39.25 292 VAL A O 1
ATOM 2337 N N . SER A 1 293 ? -20.917 22.700 -0.911 1.00 33.16 293 SER A N 1
ATOM 2338 C CA . SER A 1 293 ? -21.112 22.272 0.475 1.00 33.16 293 SER A CA 1
ATOM 2339 C C . SER A 1 293 ? -21.004 23.485 1.389 1.00 33.16 293 SER A C 1
ATOM 2341 O O . SER A 1 293 ? -19.939 24.084 1.538 1.00 33.16 293 SER A O 1
ATOM 2343 N N . ALA A 1 294 ? -22.140 23.892 1.950 1.00 30.70 294 ALA A N 1
ATOM 2344 C CA . ALA A 1 294 ? -22.223 25.046 2.828 1.00 30.70 294 ALA A CA 1
ATOM 2345 C C . ALA A 1 294 ? -21.663 24.704 4.216 1.00 30.70 294 ALA A C 1
ATOM 2347 O O . ALA A 1 294 ? -22.275 23.945 4.968 1.00 30.70 294 ALA A O 1
ATOM 2348 N N . CYS A 1 295 ? -20.546 25.325 4.592 1.00 27.92 295 CYS A N 1
ATOM 2349 C CA . CYS A 1 295 ? -20.143 25.403 5.992 1.00 27.92 295 CYS A CA 1
ATOM 2350 C C . CYS A 1 295 ? -21.022 26.441 6.701 1.00 27.92 295 CYS A C 1
ATOM 2352 O O . CYS A 1 295 ? -20.716 27.631 6.699 1.00 27.92 295 CYS A O 1
ATOM 2354 N N . LEU A 1 296 ? -22.131 25.982 7.287 1.00 32.41 296 LEU A N 1
ATOM 2355 C CA . LEU A 1 296 ? -22.913 26.779 8.227 1.00 32.41 296 LEU A CA 1
ATOM 2356 C C . LEU A 1 296 ? -22.131 26.944 9.533 1.00 32.41 296 LEU A C 1
ATOM 2358 O O . LEU A 1 296 ? -21.887 25.986 10.262 1.00 32.41 296 LEU A O 1
ATOM 2362 N N . GLU A 1 297 ? -21.766 28.186 9.810 1.00 35.56 297 GLU A N 1
ATOM 2363 C CA . GLU A 1 297 ? -21.185 28.649 11.063 1.00 35.56 297 GLU A CA 1
ATOM 2364 C C . GLU A 1 297 ? -22.291 28.797 12.129 1.00 35.56 297 GLU A C 1
ATOM 2366 O O . GLU A 1 297 ? -23.283 29.486 11.876 1.00 35.56 297 GLU A O 1
ATOM 2371 N N . PRO A 1 298 ? -22.160 28.201 13.329 1.00 38.41 298 PRO A N 1
ATOM 2372 C CA . PRO A 1 298 ? -22.966 28.571 14.482 1.00 38.41 298 PRO A CA 1
ATOM 2373 C C . PRO A 1 298 ? -22.164 29.511 15.388 1.00 38.41 298 PRO A C 1
ATOM 2375 O O . PRO A 1 298 ? -21.304 29.090 16.161 1.00 38.41 298 PRO A O 1
ATOM 2378 N N . GLN A 1 299 ? -22.504 30.796 15.317 1.00 34.31 299 GLN A N 1
ATOM 2379 C CA . GLN A 1 299 ? -22.238 31.766 16.379 1.00 34.31 299 GLN A CA 1
ATOM 2380 C C . GLN A 1 299 ? -22.840 31.275 17.705 1.00 34.31 299 GLN A C 1
ATOM 2382 O O . GLN A 1 299 ? -24.030 30.960 17.751 1.00 34.31 299 GLN A O 1
ATOM 2387 N N . LEU A 1 300 ? -22.061 31.283 18.790 1.00 32.09 300 LEU A N 1
ATOM 2388 C CA . LEU A 1 300 ? -22.601 31.412 20.147 1.00 32.09 300 LEU A CA 1
ATOM 2389 C C . LEU A 1 300 ? -21.529 31.949 21.103 1.00 32.09 300 LEU A C 1
ATOM 2391 O O . LEU A 1 300 ? -20.480 31.338 21.311 1.00 32.09 300 LEU A O 1
ATOM 2395 N N . GLU A 1 301 ? -21.795 33.131 21.651 1.00 31.23 301 GLU A N 1
ATOM 2396 C CA . GLU A 1 301 ? -20.872 33.877 22.502 1.00 31.23 301 GLU A CA 1
ATOM 2397 C C . GLU A 1 301 ? -20.790 33.327 23.938 1.00 31.23 301 GLU A C 1
ATOM 2399 O O . GLU A 1 301 ? -21.764 32.827 24.492 1.00 31.23 301 GLU A O 1
ATOM 2404 N N . ALA A 1 302 ? -19.606 33.511 24.532 1.00 33.22 302 ALA A N 1
ATOM 2405 C CA . ALA A 1 302 ? -19.317 33.768 25.949 1.00 33.22 302 ALA A CA 1
ATOM 2406 C C . ALA A 1 302 ? -20.186 33.118 27.057 1.00 33.22 302 ALA A C 1
ATOM 2408 O O . ALA A 1 302 ? -21.353 33.456 27.240 1.00 33.22 302 ALA A O 1
ATOM 2409 N N . ASN A 1 303 ? -19.523 32.427 28.003 1.00 33.06 303 ASN A N 1
ATOM 2410 C CA . ASN A 1 303 ? -19.207 33.053 29.304 1.00 33.06 303 ASN A CA 1
ATOM 2411 C C . ASN A 1 303 ? -18.329 32.200 30.259 1.00 33.06 303 ASN A C 1
ATOM 2413 O O . ASN A 1 303 ? -18.630 31.043 30.526 1.00 33.06 303 ASN A O 1
ATOM 2417 N N . ILE A 1 304 ? -17.370 32.892 30.900 1.00 34.25 304 ILE A N 1
ATOM 2418 C CA . ILE A 1 304 ? -16.827 32.665 32.266 1.00 34.25 304 ILE A CA 1
ATOM 2419 C C . ILE A 1 304 ? -15.768 31.532 32.462 1.00 34.25 304 ILE A C 1
ATOM 2421 O O . ILE A 1 304 ? -15.783 30.537 31.743 1.00 34.25 304 ILE A O 1
ATOM 2425 N N . PRO A 1 305 ? -14.752 31.711 33.354 1.00 38.16 305 PRO A N 1
ATOM 2426 C CA . PRO A 1 305 ? -13.398 31.186 33.114 1.00 38.16 305 PRO A CA 1
ATOM 2427 C C . PRO A 1 305 ? -12.888 30.127 34.115 1.00 38.16 305 PRO A C 1
ATOM 2429 O O . PRO A 1 305 ? -13.299 30.081 35.274 1.00 38.16 305 PRO A O 1
ATOM 2432 N N . CYS A 1 306 ? -11.860 29.368 33.710 1.00 29.72 306 CYS A N 1
ATOM 2433 C CA . CYS A 1 306 ? -11.130 28.436 34.581 1.00 29.72 306 CYS A CA 1
ATOM 2434 C C . CYS A 1 306 ? -9.624 28.747 34.678 1.00 29.72 306 CYS A C 1
ATOM 2436 O O . CYS A 1 306 ? -8.822 28.324 33.855 1.00 29.72 306 CYS A O 1
ATOM 2438 N N . ILE A 1 307 ? -9.287 29.501 35.727 1.00 30.27 307 ILE A N 1
ATOM 2439 C CA . ILE A 1 307 ? -8.253 29.222 36.745 1.00 30.27 307 ILE A CA 1
ATOM 2440 C C . ILE A 1 307 ? -6.942 28.534 36.293 1.00 30.27 307 ILE A C 1
ATOM 2442 O O . ILE A 1 307 ? -6.900 27.378 35.883 1.00 30.27 307 ILE A O 1
ATOM 2446 N N . SER A 1 308 ? -5.842 29.245 36.558 1.00 32.88 308 SER A N 1
ATOM 2447 C CA . SER A 1 308 ? -4.447 28.783 36.531 1.00 32.88 308 SER A CA 1
ATOM 2448 C C . SER A 1 308 ? -4.166 27.546 37.399 1.00 32.88 308 SER A C 1
ATOM 2450 O O . SER A 1 308 ? -4.540 27.515 38.572 1.00 32.88 308 SER A O 1
ATOM 2452 N N . ALA A 1 309 ? -3.371 26.606 36.874 1.00 29.73 309 ALA A N 1
ATOM 2453 C CA . ALA A 1 309 ? -2.542 25.714 37.686 1.00 29.73 309 ALA A CA 1
ATOM 2454 C C . ALA A 1 309 ? -1.257 25.308 36.937 1.00 29.73 309 ALA A C 1
ATOM 2456 O O . ALA A 1 309 ? -1.296 24.624 35.916 1.00 29.73 309 ALA A O 1
ATOM 2457 N N . ASN A 1 310 ? -0.100 25.707 37.474 1.00 33.03 310 ASN A N 1
ATOM 2458 C CA . ASN A 1 310 ? 1.212 25.246 37.012 1.00 33.03 310 ASN A CA 1
ATOM 2459 C C . ASN A 1 310 ? 1.387 23.739 37.275 1.00 33.03 310 ASN A C 1
ATOM 2461 O O . ASN A 1 310 ? 1.016 23.253 38.341 1.00 33.03 310 ASN A O 1
ATOM 2465 N N . GLY A 1 311 ? 2.020 23.013 36.348 1.00 30.44 311 GLY A N 1
ATOM 2466 C CA . GLY A 1 311 ? 2.122 21.551 36.439 1.00 30.44 311 GLY A CA 1
ATOM 2467 C C . GLY A 1 311 ? 3.260 20.922 35.637 1.00 30.44 311 GLY A C 1
ATOM 2468 O O . GLY A 1 311 ? 3.071 19.871 35.033 1.00 30.44 311 GLY A O 1
ATOM 2469 N N . ALA A 1 312 ? 4.443 21.544 35.608 1.00 32.09 312 ALA A N 1
ATOM 2470 C CA . ALA A 1 312 ? 5.614 20.937 34.977 1.00 32.09 312 ALA A CA 1
ATOM 2471 C C . ALA A 1 312 ? 5.968 19.597 35.653 1.00 32.09 312 ALA A C 1
ATOM 2473 O O . ALA A 1 312 ? 6.301 19.564 36.839 1.00 32.09 312 ALA A O 1
ATOM 2474 N N . LYS A 1 313 ? 5.950 18.493 34.894 1.00 33.84 313 LYS A N 1
ATOM 2475 C CA . LYS A 1 313 ? 6.509 17.207 35.331 1.00 33.84 313 LYS A CA 1
ATOM 2476 C C . LYS A 1 313 ? 7.394 16.587 34.257 1.00 33.84 313 LYS A C 1
ATOM 2478 O O . LYS A 1 313 ? 6.947 15.893 33.351 1.00 33.84 313 LYS A O 1
ATOM 2483 N N . VAL A 1 314 ? 8.683 16.857 34.429 1.00 29.92 314 VAL A N 1
ATOM 2484 C CA . VAL A 1 314 ? 9.809 16.170 33.798 1.00 29.92 314 VAL A CA 1
ATOM 2485 C C . VAL A 1 314 ? 9.637 14.653 33.915 1.00 29.92 314 VAL A C 1
ATOM 2487 O O . VAL A 1 314 ? 9.495 14.139 35.021 1.00 29.92 314 VAL A O 1
ATOM 2490 N N . TRP A 1 315 ? 9.728 13.942 32.790 1.00 28.56 315 TRP A N 1
ATOM 2491 C CA . TRP A 1 315 ? 10.083 12.521 32.754 1.00 28.56 315 TRP A CA 1
ATOM 2492 C C . TRP A 1 315 ? 11.394 12.375 31.987 1.00 28.56 315 TRP A C 1
ATOM 2494 O O . TRP A 1 315 ? 11.441 12.299 30.761 1.00 28.56 315 TRP A O 1
ATOM 2504 N N . SER A 1 316 ? 12.489 12.407 32.737 1.00 30.08 316 SER A N 1
ATOM 2505 C CA . SER A 1 316 ? 13.841 12.221 32.227 1.00 30.08 316 SER A CA 1
ATOM 2506 C C . SER A 1 316 ? 14.207 10.738 32.178 1.00 30.08 316 SER A C 1
ATOM 2508 O O . SER A 1 316 ? 14.184 10.084 33.214 1.00 30.08 316 SER A O 1
ATOM 2510 N N . ARG A 1 317 ? 14.627 10.278 30.991 1.00 29.23 317 ARG A N 1
ATOM 2511 C CA . ARG A 1 317 ? 15.557 9.160 30.711 1.00 29.23 317 ARG A CA 1
ATOM 2512 C C . ARG A 1 317 ? 15.473 7.885 31.573 1.00 29.23 317 ARG A C 1
ATOM 2514 O O . ARG A 1 317 ? 15.939 7.866 32.706 1.00 29.23 317 ARG A O 1
ATOM 2521 N N . LEU A 1 318 ? 15.249 6.762 30.889 1.00 28.75 318 LEU A N 1
ATOM 2522 C CA . LEU A 1 318 ? 16.198 5.641 30.948 1.00 28.75 318 LEU A CA 1
ATOM 2523 C C . LEU A 1 318 ? 16.582 5.219 29.514 1.00 28.75 318 LEU A C 1
ATOM 2525 O O . LEU A 1 318 ? 15.736 5.318 28.625 1.00 28.75 318 LEU A O 1
ATOM 2529 N N . PRO A 1 319 ? 17.842 4.819 29.260 1.00 40.91 319 PRO A N 1
ATOM 2530 C CA . PRO A 1 319 ? 18.299 4.374 27.946 1.00 40.91 319 PRO A CA 1
ATOM 2531 C C . PRO A 1 319 ? 18.105 2.861 27.766 1.00 40.91 319 PRO A C 1
ATOM 2533 O O . PRO A 1 319 ? 18.185 2.110 28.736 1.00 40.91 319 PRO A O 1
ATOM 2536 N N . PHE A 1 320 ? 17.956 2.410 26.520 1.00 31.20 320 PHE A N 1
ATOM 2537 C CA . PHE A 1 320 ? 18.233 1.025 26.132 1.00 31.20 320 PHE A CA 1
ATOM 2538 C C . PHE A 1 320 ? 19.056 0.996 24.841 1.00 31.20 320 PHE A C 1
ATOM 2540 O O . PHE A 1 320 ? 18.962 1.910 24.023 1.00 31.20 320 PHE A O 1
ATOM 2547 N N . SER A 1 321 ? 19.928 -0.008 24.752 1.00 34.12 321 SER A N 1
ATOM 2548 C CA . SER A 1 321 ? 21.127 -0.014 23.909 1.00 34.12 321 SER A CA 1
ATOM 2549 C C . SER A 1 321 ? 20.899 -0.153 22.406 1.00 34.12 321 SER A C 1
ATOM 2551 O O . SER A 1 321 ? 19.877 -0.656 21.942 1.00 34.12 321 SER A O 1
ATOM 2553 N N . ASP A 1 322 ? 21.957 0.205 21.679 1.00 34.59 322 ASP A N 1
ATOM 2554 C CA . ASP A 1 322 ? 22.228 -0.163 20.292 1.00 34.59 322 ASP A CA 1
ATOM 2555 C C . ASP A 1 322 ? 22.002 -1.657 20.002 1.00 34.59 322 ASP A C 1
ATOM 2557 O O . ASP A 1 322 ? 22.312 -2.520 20.828 1.00 34.59 322 ASP A O 1
ATOM 2561 N N . GLY A 1 323 ? 21.561 -1.976 18.782 1.00 32.19 323 GLY A N 1
ATOM 2562 C CA . GLY A 1 323 ? 21.505 -3.361 18.317 1.00 32.19 323 GLY A CA 1
ATOM 2563 C C . GLY A 1 323 ? 20.850 -3.551 16.949 1.00 32.19 323 GLY A C 1
ATOM 2564 O O . GLY A 1 323 ? 19.634 -3.632 16.856 1.00 32.19 323 GLY A O 1
ATOM 2565 N N . HIS A 1 324 ? 21.686 -3.742 15.924 1.00 38.75 324 HIS A N 1
ATOM 2566 C CA . HIS A 1 324 ? 21.355 -4.317 14.608 1.00 38.75 324 HIS A CA 1
ATOM 2567 C C . HIS A 1 324 ? 20.469 -3.490 13.659 1.00 38.75 324 HIS A C 1
ATOM 2569 O O . HIS A 1 324 ? 19.243 -3.544 13.674 1.00 38.75 324 HIS A O 1
ATOM 2575 N N . GLY A 1 325 ? 21.130 -2.824 12.707 1.00 32.38 325 GLY A N 1
ATOM 2576 C CA . GLY A 1 325 ? 20.486 -2.412 11.463 1.00 32.38 325 GLY A CA 1
ATOM 2577 C C . GLY A 1 325 ? 20.146 -3.622 10.588 1.00 32.38 325 GLY A C 1
ATOM 2578 O O . GLY A 1 325 ? 20.942 -4.556 10.471 1.00 32.38 325 GLY A O 1
ATOM 2579 N N . LEU A 1 326 ? 18.983 -3.581 9.940 1.00 37.06 326 LEU A N 1
ATOM 2580 C CA . LEU A 1 326 ? 18.622 -4.507 8.871 1.00 37.06 326 LEU A CA 1
ATOM 2581 C C . LEU A 1 326 ? 18.930 -3.858 7.522 1.00 37.06 326 LEU A C 1
ATOM 2583 O O . LEU A 1 326 ? 18.423 -2.784 7.199 1.00 37.06 326 LEU A O 1
ATOM 2587 N N . ALA A 1 327 ? 19.789 -4.518 6.748 1.00 32.81 327 ALA A N 1
ATOM 2588 C CA . ALA A 1 327 ? 20.126 -4.094 5.401 1.00 32.81 327 ALA A CA 1
ATOM 2589 C C . ALA A 1 327 ? 18.910 -4.229 4.474 1.00 32.81 327 ALA A C 1
ATOM 2591 O O . ALA A 1 327 ? 18.229 -5.255 4.467 1.00 32.81 327 ALA A O 1
ATOM 2592 N N . PHE A 1 328 ? 18.686 -3.210 3.647 1.00 31.89 328 PHE A N 1
ATOM 2593 C CA . PHE A 1 328 ? 17.726 -3.255 2.549 1.00 31.89 328 PHE A CA 1
ATOM 2594 C C . PHE A 1 328 ? 18.291 -4.167 1.444 1.00 31.89 328 PHE A C 1
ATOM 2596 O O . PHE A 1 328 ? 19.033 -3.721 0.571 1.00 31.89 328 PHE A O 1
ATOM 2603 N N . VAL A 1 329 ? 18.001 -5.469 1.517 1.00 36.50 329 VAL A N 1
ATOM 2604 C CA . VAL A 1 329 ? 18.325 -6.430 0.451 1.00 36.50 329 VAL A CA 1
ATOM 2605 C C . VAL A 1 329 ? 17.174 -6.428 -0.552 1.00 36.50 329 VAL A C 1
ATOM 2607 O O . VAL A 1 329 ? 16.014 -6.578 -0.175 1.00 36.50 329 VAL A O 1
ATOM 2610 N N . GLY A 1 330 ? 17.492 -6.180 -1.822 1.00 32.06 330 GLY A N 1
ATOM 2611 C CA . GLY A 1 330 ? 16.492 -5.889 -2.846 1.00 32.06 330 GLY A CA 1
ATOM 2612 C C . GLY A 1 330 ? 15.634 -7.088 -3.251 1.00 32.06 330 GLY A C 1
ATOM 2613 O O . GLY A 1 330 ? 16.131 -8.204 -3.387 1.00 32.06 330 GLY A O 1
ATOM 2614 N N . MET A 1 331 ? 14.360 -6.817 -3.542 1.00 32.59 331 MET A N 1
ATOM 2615 C CA . MET A 1 331 ? 13.532 -7.667 -4.397 1.00 32.59 331 MET A CA 1
ATOM 2616 C C . MET A 1 331 ? 13.572 -7.124 -5.828 1.00 32.59 331 MET A C 1
ATOM 2618 O O . MET A 1 331 ? 12.870 -6.173 -6.166 1.00 32.59 331 MET A O 1
ATOM 2622 N N . LEU A 1 332 ? 14.390 -7.757 -6.663 1.00 37.00 332 LEU A N 1
ATOM 2623 C CA . LEU A 1 332 ? 14.256 -7.758 -8.117 1.00 37.00 332 LEU A CA 1
ATOM 2624 C C . LEU A 1 332 ? 14.265 -9.218 -8.588 1.00 37.00 332 LEU A C 1
ATOM 2626 O O . LEU A 1 332 ? 14.834 -10.079 -7.924 1.00 37.00 332 LEU A O 1
ATOM 2630 N N . ASP A 1 333 ? 13.610 -9.455 -9.722 1.00 34.75 333 ASP A N 1
ATOM 2631 C CA . ASP A 1 333 ? 13.387 -10.747 -10.381 1.00 34.75 333 ASP A CA 1
ATOM 2632 C C . ASP A 1 333 ? 12.581 -11.813 -9.618 1.00 34.75 333 ASP A C 1
ATOM 2634 O O . ASP A 1 333 ? 13.099 -12.648 -8.880 1.00 34.75 333 ASP A O 1
ATOM 2638 N N . SER A 1 334 ? 11.298 -11.908 -9.986 1.00 34.38 334 SER A N 1
ATOM 2639 C CA . SER A 1 334 ? 10.778 -13.126 -10.633 1.00 34.38 334 SER A CA 1
ATOM 2640 C C . SER A 1 334 ? 9.444 -12.847 -11.330 1.00 34.38 334 SER A C 1
ATOM 2642 O O . SER A 1 334 ? 8.377 -12.996 -10.742 1.00 34.38 334 SER A O 1
ATOM 2644 N N . CYS A 1 335 ? 9.496 -12.470 -12.611 1.00 32.00 335 CYS A N 1
ATOM 2645 C CA . CYS A 1 335 ? 8.313 -12.430 -13.469 1.00 32.00 335 CYS A CA 1
ATOM 2646 C C . CYS A 1 335 ? 8.365 -13.568 -14.499 1.00 32.00 335 CYS A C 1
ATOM 2648 O O . CYS A 1 335 ? 9.196 -13.557 -15.404 1.00 32.00 335 CYS A O 1
ATOM 2650 N N . GLY A 1 336 ? 7.434 -14.518 -14.374 1.00 34.81 336 GLY A N 1
ATOM 2651 C CA . GLY A 1 336 ? 7.045 -15.425 -15.455 1.00 34.81 336 GLY A CA 1
ATOM 2652 C C . GLY A 1 336 ? 7.751 -16.785 -15.519 1.00 34.81 336 GLY A C 1
ATOM 2653 O O . GLY A 1 336 ? 8.780 -16.939 -16.170 1.00 34.81 336 GLY A O 1
ATOM 2654 N N . LYS A 1 337 ? 7.047 -17.825 -15.061 1.00 36.75 337 LYS A N 1
ATOM 2655 C CA . LYS A 1 337 ? 6.288 -18.709 -15.971 1.00 36.75 337 LYS A CA 1
ATOM 2656 C C . LYS A 1 337 ? 5.334 -19.595 -15.174 1.00 36.75 337 LYS A C 1
ATOM 2658 O O . LYS A 1 337 ? 5.724 -20.188 -14.177 1.00 36.75 337 LYS A O 1
ATOM 2663 N N . GLY A 1 338 ? 4.084 -19.665 -15.620 1.00 35.66 338 GLY A N 1
ATOM 2664 C CA . GLY A 1 338 ? 3.104 -20.576 -15.040 1.00 35.66 338 GLY A CA 1
ATOM 2665 C C . GLY A 1 338 ? 3.264 -21.991 -15.587 1.00 35.66 338 GLY A C 1
ATOM 2666 O O . GLY A 1 338 ? 3.613 -22.176 -16.753 1.00 35.66 338 GLY A O 1
ATOM 2667 N N . GLN A 1 339 ? 2.920 -22.971 -14.761 1.00 33.69 339 GLN A N 1
ATOM 2668 C CA . GLN A 1 339 ? 2.484 -24.282 -15.217 1.00 33.69 339 GLN A CA 1
ATOM 2669 C C . GLN A 1 339 ? 1.345 -24.711 -14.291 1.00 33.69 339 GLN A C 1
ATOM 2671 O O . GLN A 1 339 ? 1.476 -24.645 -13.071 1.00 33.69 339 GLN A O 1
ATOM 2676 N N . ALA A 1 340 ? 0.191 -25.018 -14.878 1.00 41.44 340 ALA A N 1
ATOM 2677 C CA . ALA A 1 340 ? -0.970 -25.475 -14.131 1.00 41.44 340 ALA A CA 1
ATOM 2678 C C . ALA A 1 340 ? -0.810 -26.965 -13.834 1.00 41.44 340 ALA A C 1
ATOM 2680 O O . ALA A 1 340 ? -0.510 -27.718 -14.756 1.00 41.44 340 ALA A O 1
ATOM 2681 N N . ASP A 1 341 ? -1.079 -27.374 -12.596 1.00 34.25 341 ASP A N 1
ATOM 2682 C CA . ASP A 1 341 ? -1.363 -28.768 -12.269 1.00 34.25 341 ASP A CA 1
ATOM 2683 C C . ASP A 1 341 ? -2.483 -28.865 -11.225 1.00 34.25 341 ASP A C 1
ATOM 2685 O O . ASP A 1 341 ? -2.654 -28.006 -10.357 1.00 34.25 341 ASP A O 1
ATOM 2689 N N . ASP A 1 342 ? -3.298 -29.901 -11.401 1.00 40.03 342 ASP A N 1
ATOM 2690 C CA . ASP A 1 342 ? -4.642 -30.063 -10.849 1.00 40.03 342 ASP A CA 1
ATOM 2691 C C . ASP A 1 342 ? -4.607 -30.734 -9.463 1.00 40.03 342 ASP A C 1
ATOM 2693 O O . ASP A 1 342 ? -4.145 -31.869 -9.333 1.00 40.03 342 ASP A O 1
ATOM 2697 N N . TYR A 1 343 ? -5.126 -30.070 -8.422 1.00 33.94 343 TYR A N 1
ATOM 2698 C CA . TYR A 1 343 ? -5.327 -30.683 -7.101 1.00 33.94 343 TYR A CA 1
ATOM 2699 C C . TYR A 1 343 ? -6.738 -30.440 -6.558 1.00 33.94 343 TYR A C 1
ATOM 2701 O O . TYR A 1 343 ? -7.081 -29.384 -6.026 1.00 33.94 343 TYR A O 1
ATOM 2709 N N . LYS A 1 344 ? -7.557 -31.491 -6.662 1.00 40.25 344 LYS A N 1
ATOM 2710 C CA . LYS A 1 344 ? -8.911 -31.572 -6.103 1.00 40.25 344 LYS A CA 1
ATOM 2711 C C . LYS A 1 344 ? -8.888 -31.590 -4.568 1.00 40.25 344 LYS A C 1
ATOM 2713 O O . LYS A 1 344 ? -8.043 -32.274 -3.987 1.00 40.25 344 LYS A O 1
ATOM 2718 N N . PRO A 1 345 ? -9.869 -30.966 -3.890 1.00 36.81 345 PRO A N 1
ATOM 2719 C CA . PRO A 1 345 ? -10.051 -31.145 -2.456 1.00 36.81 345 PRO A CA 1
ATOM 2720 C C . PRO A 1 345 ? -10.624 -32.539 -2.156 1.00 36.81 345 PRO A C 1
ATOM 2722 O O . PRO A 1 345 ? -11.654 -32.938 -2.704 1.00 36.81 345 PRO A O 1
ATOM 2725 N N . VAL A 1 346 ? -9.981 -33.277 -1.248 1.00 39.66 346 VAL A N 1
ATOM 2726 C CA . VAL A 1 346 ? -10.527 -34.536 -0.722 1.00 39.66 346 VAL A CA 1
ATOM 2727 C C . VAL A 1 346 ? -11.632 -34.224 0.283 1.00 39.66 346 VAL A C 1
ATOM 2729 O O . VAL A 1 346 ? -11.392 -33.645 1.340 1.00 39.66 346 VAL A O 1
ATOM 2732 N N . VAL A 1 347 ? -12.851 -34.654 -0.038 1.00 40.03 347 VAL A N 1
ATOM 2733 C CA . VAL A 1 347 ? -13.974 -34.695 0.902 1.00 40.03 347 VAL A CA 1
ATOM 2734 C C . VAL A 1 347 ? -13.811 -35.907 1.818 1.00 40.03 347 VAL A C 1
ATOM 2736 O O . VAL A 1 347 ? -13.792 -37.041 1.340 1.00 40.03 347 VAL A O 1
ATOM 2739 N N . SER A 1 348 ? -13.787 -35.694 3.133 1.00 38.94 348 SER A N 1
ATOM 2740 C CA . SER A 1 348 ? -13.936 -36.763 4.125 1.00 38.94 348 SER A CA 1
ATOM 2741 C C . SER A 1 348 ? -15.003 -36.404 5.166 1.00 38.94 348 SER A C 1
ATOM 2743 O O . SER A 1 348 ? -14.871 -35.476 5.959 1.00 38.94 348 SER A O 1
ATOM 2745 N N . LEU A 1 349 ? -16.106 -37.161 5.144 1.00 39.59 349 LEU A N 1
ATOM 2746 C CA . LEU A 1 349 ? -17.164 -37.092 6.153 1.00 39.59 349 LEU A CA 1
ATOM 2747 C C . LEU A 1 349 ? -16.681 -37.683 7.491 1.00 39.59 349 LEU A C 1
ATOM 2749 O O . LEU A 1 349 ? -16.082 -38.755 7.502 1.00 39.59 349 LEU A O 1
ATOM 2753 N N . GLY A 1 350 ? -17.036 -37.059 8.622 1.00 35.03 350 GLY A N 1
ATOM 2754 C CA . GLY A 1 350 ? -16.663 -37.532 9.967 1.00 35.03 350 GLY A CA 1
ATOM 2755 C C . GLY A 1 350 ? -17.635 -37.084 11.066 1.00 35.03 350 GLY A C 1
ATOM 2756 O O . GLY A 1 350 ? -17.533 -35.990 11.601 1.00 35.03 350 GLY A O 1
ATOM 2757 N N . ARG A 1 351 ? -18.614 -37.935 11.382 1.00 39.31 351 ARG A N 1
ATOM 2758 C CA . ARG A 1 351 ? -19.751 -37.725 12.304 1.00 39.31 351 ARG A CA 1
ATOM 2759 C C . ARG A 1 351 ? -19.441 -37.144 13.707 1.00 39.31 351 ARG A C 1
ATOM 2761 O O . ARG A 1 351 ? -18.695 -37.738 14.469 1.00 39.31 351 ARG A O 1
ATOM 2768 N N . ARG A 1 352 ? -20.243 -36.135 14.087 1.00 43.00 352 ARG A N 1
ATOM 2769 C CA . ARG A 1 352 ? -21.248 -36.129 15.190 1.00 43.00 352 ARG A CA 1
ATOM 2770 C C . ARG A 1 352 ? -20.891 -36.839 16.519 1.00 43.00 352 ARG A C 1
ATOM 2772 O O . ARG A 1 352 ? -20.874 -38.065 16.567 1.00 43.00 352 ARG A O 1
ATOM 2779 N N . GLY A 1 353 ? -20.885 -36.076 17.619 1.00 41.88 353 GLY A N 1
ATOM 2780 C CA . GLY A 1 353 ? -20.989 -36.592 18.994 1.00 41.88 353 GLY A CA 1
ATOM 2781 C C . GLY A 1 353 ? -21.380 -35.504 20.007 1.00 41.88 353 GLY A C 1
ATOM 2782 O O . GLY A 1 353 ? -20.552 -34.674 20.357 1.00 41.88 353 GLY A O 1
ATOM 2783 N N . SER A 1 354 ? -22.634 -35.509 20.471 1.00 47.75 354 SER A N 1
ATOM 2784 C CA . SER A 1 354 ? -23.119 -34.674 21.583 1.00 47.75 354 SER A CA 1
ATOM 2785 C C . SER A 1 354 ? -23.350 -35.541 22.817 1.00 47.75 354 SER A C 1
ATOM 2787 O O . SER A 1 354 ? -24.100 -36.507 22.699 1.00 47.75 354 SER A O 1
ATOM 2789 N N . SER A 1 355 ? -22.793 -35.159 23.970 1.00 51.66 355 SER A N 1
ATOM 2790 C CA . SER A 1 355 ? -23.331 -35.418 25.325 1.00 51.66 355 SER A CA 1
ATOM 2791 C C . SER A 1 355 ? -22.313 -34.977 26.382 1.00 51.66 355 SER A C 1
ATOM 2793 O O . SER A 1 355 ? -21.165 -35.421 26.313 1.00 51.66 355 SER A O 1
ATOM 2795 N N . GLY A 1 356 ? -22.732 -34.165 27.354 1.00 49.50 356 GLY A N 1
ATOM 2796 C CA . GLY A 1 356 ? -21.893 -33.627 28.430 1.00 49.50 356 GLY A CA 1
ATOM 2797 C C . GLY A 1 356 ? -22.439 -32.291 28.898 1.00 49.50 356 GLY A C 1
ATOM 2798 O O . GLY A 1 356 ? -21.717 -31.293 28.709 1.00 49.50 356 GLY A O 1
#

Solvent-accessible surface area (backbone atoms only — not comparable to full-atom values): 23192 Å² total; per-residue (Å²): 120,63,71,61,55,52,51,53,51,52,53,53,50,53,51,51,54,51,50,54,49,51,51,55,48,51,57,48,52,55,52,51,52,49,51,52,50,54,54,51,50,52,53,50,51,57,49,51,52,48,54,51,52,53,52,50,52,50,53,51,55,52,49,56,52,49,54,56,49,51,54,52,50,52,52,54,52,54,50,48,54,52,50,54,50,50,52,51,54,50,51,52,52,51,51,54,51,51,52,51,50,52,54,49,48,53,55,50,50,52,51,51,54,49,52,48,55,53,49,56,55,49,50,55,51,50,52,54,48,50,53,51,51,54,53,50,52,58,49,49,60,50,49,51,52,49,54,51,49,52,50,52,52,53,54,50,52,54,50,51,54,54,47,54,56,48,50,53,52,51,52,50,55,50,52,52,53,51,49,50,51,52,52,48,53,52,49,53,49,49,54,53,50,49,52,51,49,55,53,58,72,69,43,56,78,67,59,41,54,53,51,52,60,52,58,75,70,56,80,82,85,74,85,82,87,83,81,82,88,80,89,83,86,83,90,87,83,89,86,81,91,89,84,86,89,80,89,86,87,88,84,87,83,90,81,86,80,88,84,85,90,83,83,89,81,87,77,83,89,77,88,83,91,83,80,88,76,91,80,79,91,81,89,84,78,86,83,87,77,90,78,92,72,84,83,80,80,82,88,80,81,87,83,88,87,82,81,92,78,92,76,92,73,88,83,79,83,83,88,82,81,90,82,82,90,80,79,90,75,81,93,76,88,89,85,87,82,90,79,90,80,91,79,82,84,84,86,78,91,80,84,86,89,88,88,136